Protein AF-A0A6V7PLD1-F1 (afdb_monomer)

InterPro domains:
  IPR011990 Tetratricopeptide-like helical domain superfamily [G3DSA:1.25.40.10] (69-224)

Nearest PDB structures (foldseek):
  8ap6-assembly1_J2  TM=4.221E-01  e=3.832E+00  Trypanosoma brucei brucei
  9f8w-assembly2_B  TM=3.232E-01  e=3.039E+00  Trypanosoma brucei

Sequence (243 aa):
MLFSAAVPSKTLASPNLLLLLLRRRRIQSLSSPNPDANANPNPNNIETLIASTAASDAGAFGRGWVSPAPLAALPSDRALLLRALASLRGRPRLALRLFRWAERHPSFAPSPAPFCAALALLADAGLARAAFSVAERALRLGLHSVVDFLLLLVGSGGAEFRFEFAVSDATAAKLLDLLLWVYTKCSMAERAVSAFYKMAAHGLSPDVRNCNRILRALRDAGGGRRCGRCTARWRGSAWSRRS

Mean predi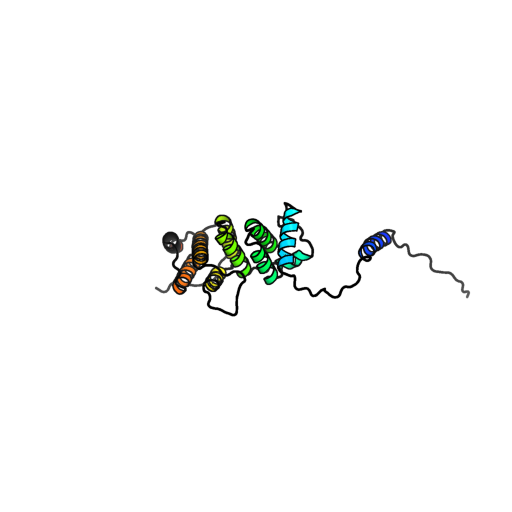cted aligned error: 14.48 Å

Radius of gyration: 27.2 Å; Cα contacts (8 Å, |Δi|>4): 188; chains: 1; bounding box: 62×87×75 Å

Solvent-accessible surface area (backbone atoms only — not comparable to full-atom values): 14856 Å² total; per-residue (Å²): 142,83,89,83,88,83,82,91,82,76,85,84,75,63,82,68,56,61,58,55,51,54,63,56,53,72,72,67,80,82,71,80,88,71,94,64,90,74,65,73,78,55,72,74,57,51,46,53,50,53,51,51,45,48,69,76,33,87,57,53,48,40,91,90,55,80,68,58,77,90,54,58,54,38,38,58,36,66,67,57,37,46,52,51,44,59,66,24,62,91,39,46,72,56,34,51,34,47,49,56,34,28,68,67,36,90,63,34,73,92,56,42,64,62,53,49,52,52,35,51,45,23,52,78,67,67,37,57,72,59,26,50,54,52,53,51,49,36,54,76,71,66,42,67,61,36,59,59,53,49,53,67,35,45,67,100,81,57,98,85,67,79,55,93,65,73,44,54,65,71,58,43,47,53,50,51,40,48,47,38,49,46,26,40,68,54,60,34,37,70,60,28,51,54,50,51,54,54,35,48,76,72,76,39,76,71,52,73,67,49,54,54,42,47,56,50,34,48,58,39,61,78,67,73,69,74,52,88,87,53,81,72,84,83,81,84,78,89,80,71,87,78,129

Structure (mmCIF, N/CA/C/O backbone):
data_AF-A0A6V7PLD1-F1
#
_entry.id   AF-A0A6V7PLD1-F1
#
loop_
_atom_site.group_PDB
_atom_site.id
_atom_site.type_symbol
_atom_site.label_atom_id
_atom_site.label_alt_id
_atom_site.label_comp_id
_atom_site.label_asym_id
_atom_site.label_entity_id
_atom_site.label_seq_id
_atom_site.pdbx_PDB_ins_code
_atom_site.Cartn_x
_atom_site.Cartn_y
_atom_site.Cartn_z
_atom_site.occupancy
_atom_site.B_iso_or_equiv
_atom_site.auth_seq_id
_atom_site.auth_comp_id
_atom_site.auth_asym_id
_atom_site.auth_atom_id
_atom_site.pdbx_PDB_model_num
ATOM 1 N N . MET A 1 1 ? 28.495 -74.156 -44.127 1.00 43.91 1 MET A N 1
ATOM 2 C CA . MET A 1 1 ? 29.792 -73.449 -44.078 1.00 43.91 1 MET A CA 1
ATOM 3 C C . MET A 1 1 ? 29.806 -72.422 -45.193 1.00 43.91 1 MET A C 1
ATOM 5 O O . MET A 1 1 ? 29.529 -72.831 -46.309 1.00 43.91 1 MET A O 1
ATOM 9 N N . LEU A 1 2 ? 30.051 -71.144 -44.873 1.00 34.69 2 LEU A N 1
ATOM 10 C CA . LEU A 1 2 ? 30.772 -70.121 -45.659 1.00 34.69 2 LEU A CA 1
ATOM 11 C C . LEU A 1 2 ? 30.359 -68.715 -45.180 1.00 34.69 2 LEU A C 1
ATOM 13 O O . LEU A 1 2 ? 29.187 -68.351 -45.190 1.00 34.69 2 LEU A O 1
ATOM 17 N N . PHE A 1 3 ? 31.361 -67.964 -44.721 1.00 37.75 3 PHE A N 1
ATOM 18 C CA . PHE A 1 3 ? 31.346 -66.520 -44.484 1.00 37.75 3 PHE A CA 1
ATOM 19 C C . PHE A 1 3 ? 31.177 -65.762 -45.812 1.00 37.75 3 PHE A C 1
ATOM 21 O O . PHE A 1 3 ? 31.777 -66.190 -46.793 1.00 37.75 3 PHE A O 1
ATOM 28 N N . SER A 1 4 ? 30.511 -64.596 -45.816 1.00 31.81 4 SER A N 1
ATOM 29 C CA . SER A 1 4 ? 31.087 -63.374 -46.417 1.00 31.81 4 SER A CA 1
ATOM 30 C C . SER A 1 4 ? 30.254 -62.104 -46.166 1.00 31.81 4 SER A C 1
ATOM 32 O O . SER A 1 4 ? 29.060 -62.064 -46.436 1.00 31.81 4 SER A O 1
ATOM 34 N N . ALA A 1 5 ? 30.960 -61.102 -45.632 1.00 36.09 5 ALA A N 1
ATOM 35 C CA . ALA A 1 5 ? 30.881 -59.638 -45.756 1.00 36.09 5 ALA A CA 1
ATOM 36 C C . ALA A 1 5 ? 29.605 -58.920 -46.266 1.00 36.09 5 ALA A C 1
ATOM 38 O O . ALA A 1 5 ? 29.142 -59.178 -47.370 1.00 36.09 5 ALA A O 1
ATOM 39 N N . ALA A 1 6 ? 29.186 -57.850 -45.563 1.00 33.97 6 ALA A N 1
ATOM 40 C CA . ALA A 1 6 ? 29.413 -56.449 -45.989 1.00 33.97 6 ALA A CA 1
ATOM 41 C C . ALA A 1 6 ? 28.611 -55.408 -45.161 1.00 33.97 6 ALA A C 1
ATOM 43 O O . ALA A 1 6 ? 27.390 -55.447 -45.096 1.00 33.97 6 ALA A O 1
ATOM 44 N N . VAL A 1 7 ? 29.363 -54.468 -44.573 1.00 40.97 7 VAL A N 1
ATOM 45 C CA . VAL A 1 7 ? 29.148 -53.012 -44.373 1.00 40.97 7 VAL A CA 1
ATOM 46 C C . VAL A 1 7 ? 27.739 -52.454 -44.026 1.00 40.97 7 VAL A C 1
ATOM 48 O O . VAL A 1 7 ? 26.789 -52.618 -44.790 1.00 40.97 7 VAL A O 1
ATOM 51 N N . PRO A 1 8 ? 27.615 -51.629 -42.958 1.00 38.69 8 PRO A N 1
ATOM 52 C CA . PRO A 1 8 ? 26.373 -50.948 -42.591 1.00 38.69 8 PRO A CA 1
ATOM 53 C C . PRO A 1 8 ? 26.121 -49.705 -43.460 1.00 38.69 8 PRO A C 1
ATOM 55 O O . PRO A 1 8 ? 26.968 -48.817 -43.569 1.00 38.69 8 PRO A O 1
ATOM 58 N N . SER A 1 9 ? 24.927 -49.602 -44.047 1.00 35.44 9 SER A N 1
ATOM 59 C CA . SER A 1 9 ? 24.519 -48.447 -44.852 1.00 35.44 9 SER A CA 1
ATOM 60 C C . SER A 1 9 ? 23.500 -47.568 -44.122 1.00 35.44 9 SER A C 1
ATOM 62 O O . SER A 1 9 ? 22.333 -47.914 -44.002 1.00 35.44 9 SER A O 1
ATOM 64 N N . LYS A 1 10 ? 23.983 -46.384 -43.731 1.00 38.06 10 LYS A N 1
ATOM 65 C CA . LYS A 1 10 ? 23.301 -45.078 -43.791 1.00 38.06 10 LYS A CA 1
ATOM 66 C C . LYS A 1 10 ? 22.054 -44.882 -42.915 1.00 38.06 10 LYS A C 1
ATOM 68 O O . LYS A 1 10 ? 20.909 -45.035 -43.324 1.00 38.06 10 LYS A O 1
ATOM 73 N N . THR A 1 11 ? 22.342 -44.350 -41.733 1.00 39.91 11 THR A N 1
ATOM 74 C CA . THR A 1 11 ? 21.569 -43.338 -41.005 1.00 39.91 11 THR A CA 1
ATOM 75 C C . THR A 1 11 ? 20.870 -42.328 -41.931 1.00 39.91 11 THR A C 1
ATOM 77 O O . THR A 1 11 ? 21.499 -41.431 -42.490 1.00 39.91 11 THR A O 1
ATOM 80 N N . LEU A 1 12 ? 19.541 -42.414 -42.029 1.00 36.72 12 LEU A N 1
ATOM 81 C CA . LEU A 1 12 ? 18.684 -41.322 -42.498 1.00 36.72 12 LEU A CA 1
ATOM 82 C C . LEU A 1 12 ? 18.479 -40.331 -41.344 1.00 36.72 12 LEU A C 1
ATOM 84 O O . LEU A 1 12 ? 17.458 -40.327 -40.660 1.00 36.72 12 LEU A O 1
ATOM 88 N N . ALA A 1 13 ? 19.492 -39.499 -41.102 1.00 39.38 13 ALA A N 1
ATOM 89 C CA . ALA A 1 13 ? 19.334 -38.312 -40.278 1.00 39.38 13 ALA A CA 1
ATOM 90 C C . ALA A 1 13 ? 18.522 -37.282 -41.076 1.00 39.38 13 ALA A C 1
ATOM 92 O O . ALA A 1 13 ? 18.990 -36.692 -42.048 1.00 39.38 13 ALA A O 1
ATOM 93 N N . SER A 1 14 ? 17.276 -37.107 -40.654 1.00 46.00 14 SER A N 1
ATOM 94 C CA . SER A 1 14 ? 16.330 -36.086 -41.094 1.00 46.00 14 SER A CA 1
ATOM 95 C C . SER A 1 14 ? 16.979 -34.697 -41.297 1.00 46.00 14 SER A C 1
ATOM 97 O O . SER A 1 14 ? 17.691 -34.229 -40.401 1.00 46.00 14 SER A O 1
ATOM 99 N N . PRO A 1 15 ? 16.668 -33.975 -42.394 1.00 47.50 15 PRO A N 1
ATOM 100 C CA . PRO A 1 15 ? 17.284 -32.686 -42.751 1.00 47.50 15 PRO A CA 1
ATOM 101 C C . PRO A 1 15 ? 16.984 -31.530 -41.773 1.00 47.50 15 PRO A C 1
ATOM 103 O O . PRO A 1 15 ? 17.558 -30.448 -41.886 1.00 47.50 15 PRO A O 1
ATOM 106 N N . ASN A 1 16 ? 16.142 -31.754 -40.760 1.00 50.84 16 ASN A N 1
ATOM 107 C CA . ASN A 1 16 ? 15.744 -30.735 -39.786 1.00 50.84 16 ASN A CA 1
ATOM 108 C C . ASN A 1 16 ? 16.733 -30.534 -38.623 1.00 50.84 16 ASN A C 1
ATOM 110 O O . ASN A 1 16 ? 16.654 -29.520 -37.929 1.00 50.84 16 ASN A O 1
ATOM 114 N N . LEU A 1 17 ? 17.695 -31.441 -38.411 1.00 49.09 17 LEU A N 1
ATOM 115 C CA . LEU A 1 17 ? 18.687 -31.288 -37.335 1.00 49.09 17 LEU A CA 1
ATOM 116 C C . LEU A 1 17 ? 19.830 -30.329 -37.702 1.00 49.09 17 LEU A C 1
ATOM 118 O O . LEU A 1 17 ? 20.320 -29.603 -36.839 1.00 49.09 17 LEU A O 1
ATOM 122 N N . LEU A 1 18 ? 20.213 -30.250 -38.981 1.00 47.84 18 LEU A N 1
ATOM 123 C CA . LEU A 1 18 ? 21.266 -29.334 -39.441 1.00 47.84 18 LEU A CA 1
ATOM 124 C C . LEU A 1 18 ? 20.830 -27.862 -39.370 1.00 47.84 18 LEU A C 1
ATOM 126 O O . LEU A 1 18 ? 21.624 -27.006 -38.982 1.00 47.84 18 LEU A O 1
ATOM 130 N N . LEU A 1 19 ? 19.552 -27.565 -39.629 1.00 53.00 19 LEU A N 1
ATOM 131 C CA . LEU A 1 19 ? 18.995 -26.218 -39.449 1.00 53.00 19 LEU A CA 1
ATOM 132 C C . LEU A 1 19 ? 18.888 -25.812 -37.970 1.00 53.00 19 LEU A C 1
ATOM 134 O O . LEU A 1 19 ? 19.131 -24.651 -37.637 1.00 53.00 19 LEU A O 1
ATOM 138 N N . LEU A 1 20 ? 18.603 -26.757 -37.066 1.00 48.12 20 LEU A N 1
ATOM 139 C CA . LEU A 1 20 ? 18.607 -26.498 -35.621 1.00 48.12 20 LEU A CA 1
ATOM 140 C C . LEU A 1 20 ? 20.024 -26.272 -35.073 1.00 48.12 20 LEU A C 1
ATOM 142 O O . LEU A 1 20 ? 20.219 -25.398 -34.227 1.00 48.12 20 LEU A O 1
ATOM 146 N N . LEU A 1 21 ? 21.028 -26.986 -35.588 1.00 45.66 21 LEU A N 1
ATOM 147 C CA . LEU A 1 21 ? 22.423 -26.799 -35.177 1.00 45.66 21 LEU A CA 1
ATOM 148 C C . LEU A 1 21 ? 23.045 -25.513 -35.744 1.00 45.66 21 LEU A C 1
ATOM 150 O O . LEU A 1 21 ? 23.833 -24.869 -35.051 1.00 45.66 21 LEU A O 1
ATOM 154 N N . LEU A 1 22 ? 22.6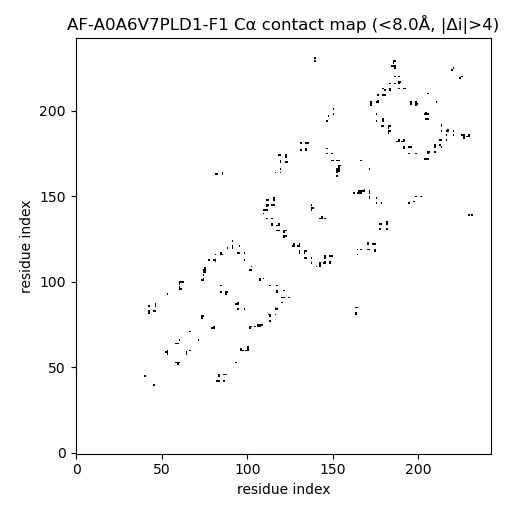43 -25.068 -36.939 1.00 46.91 22 LEU A N 1
ATOM 155 C CA . LEU A 1 22 ? 23.113 -23.803 -37.520 1.00 46.91 22 LEU A CA 1
ATOM 156 C C . LEU A 1 22 ? 22.456 -22.564 -36.886 1.00 46.91 22 LEU A C 1
ATOM 158 O O . LEU A 1 22 ? 23.103 -21.520 -36.785 1.00 46.91 22 LEU A O 1
ATOM 162 N N . ARG A 1 23 ? 21.226 -22.675 -36.363 1.00 45.75 23 ARG A N 1
ATOM 163 C CA . ARG A 1 23 ? 20.594 -21.593 -35.580 1.00 45.75 23 ARG A CA 1
ATOM 164 C C . ARG A 1 23 ? 21.165 -21.474 -34.163 1.00 45.75 23 ARG A C 1
ATOM 166 O O . ARG A 1 23 ? 21.176 -20.381 -33.606 1.00 45.75 23 ARG A O 1
ATOM 173 N N . ARG A 1 24 ? 21.690 -22.572 -33.606 1.00 43.53 24 ARG A N 1
ATOM 174 C CA . ARG A 1 24 ? 22.354 -22.599 -32.290 1.00 43.53 24 ARG A CA 1
ATOM 175 C C . ARG A 1 24 ? 23.815 -22.128 -32.351 1.00 43.53 24 ARG A C 1
ATOM 177 O O . ARG A 1 24 ? 24.274 -21.488 -31.412 1.00 43.53 24 ARG A O 1
ATOM 184 N N . ARG A 1 25 ? 24.526 -22.369 -33.463 1.00 40.28 25 ARG A N 1
ATOM 185 C CA . ARG A 1 25 ? 25.932 -21.944 -33.642 1.00 40.28 25 ARG A CA 1
ATOM 186 C C . ARG A 1 25 ? 26.119 -20.461 -33.965 1.00 40.28 25 ARG A C 1
ATOM 188 O O . ARG A 1 25 ? 27.141 -19.905 -33.585 1.00 40.28 25 ARG A O 1
ATOM 195 N N . ARG A 1 26 ? 25.139 -19.791 -34.586 1.00 35.53 26 ARG A N 1
ATOM 196 C CA . ARG A 1 26 ? 25.226 -18.338 -34.860 1.00 35.53 26 ARG A CA 1
ATOM 197 C C . ARG A 1 26 ? 25.056 -17.458 -33.610 1.00 35.53 26 ARG A C 1
ATOM 199 O O . ARG A 1 26 ? 25.291 -16.261 -33.682 1.00 35.53 26 ARG A O 1
ATOM 206 N N . ILE A 1 27 ? 24.669 -18.050 -32.477 1.00 44.09 27 ILE A N 1
ATOM 207 C CA . ILE A 1 27 ? 24.550 -17.377 -31.171 1.00 44.09 27 ILE A CA 1
ATOM 208 C C . ILE A 1 27 ? 25.827 -17.581 -30.322 1.00 44.09 27 ILE A C 1
ATOM 210 O O . ILE A 1 27 ? 26.016 -16.899 -29.324 1.00 44.09 27 ILE A O 1
ATOM 214 N N . GLN A 1 28 ? 26.742 -18.476 -30.724 1.00 36.78 28 GLN A N 1
ATOM 215 C CA . GLN A 1 28 ? 27.954 -18.810 -29.956 1.00 36.78 28 GLN A CA 1
ATOM 216 C C . GLN A 1 28 ? 29.230 -18.081 -30.408 1.00 36.78 28 GLN A C 1
ATOM 218 O O . GLN A 1 28 ? 30.280 -18.280 -29.806 1.00 36.78 28 GLN A O 1
ATOM 223 N N . SER A 1 29 ? 29.176 -17.215 -31.423 1.00 37.53 29 SER A N 1
ATOM 224 C CA . SER A 1 29 ? 30.334 -16.418 -31.852 1.00 37.53 29 SER A CA 1
ATOM 225 C C . SER A 1 29 ? 30.161 -14.944 -31.482 1.00 37.53 29 SER A C 1
ATOM 227 O O . SER A 1 29 ? 29.925 -14.120 -32.359 1.00 37.53 29 SER A O 1
ATOM 229 N N . LEU A 1 30 ? 30.211 -14.648 -30.180 1.00 38.84 30 LEU A N 1
ATOM 230 C CA . LEU A 1 30 ? 30.608 -13.364 -29.571 1.00 38.84 30 LEU A CA 1
ATOM 231 C C . LEU A 1 30 ? 30.540 -13.520 -28.041 1.00 38.84 30 LEU A C 1
ATOM 233 O O . LEU A 1 30 ? 29.709 -12.930 -27.360 1.00 38.84 30 LEU A O 1
ATOM 237 N N . SER A 1 31 ? 31.403 -14.369 -27.487 1.00 33.69 31 SER A N 1
ATOM 238 C CA . SER A 1 31 ? 31.667 -14.381 -26.048 1.00 33.69 31 SER A CA 1
ATOM 239 C C . SER A 1 31 ? 33.120 -14.772 -25.803 1.00 33.69 31 SER A C 1
ATOM 241 O O . SER A 1 31 ? 33.457 -15.952 -25.737 1.00 33.69 31 SER A O 1
ATOM 243 N N . SER A 1 32 ? 33.980 -13.762 -25.677 1.00 38.41 32 SER A N 1
ATOM 244 C CA . SER A 1 32 ? 35.103 -13.864 -24.746 1.00 38.41 32 SER A CA 1
ATOM 245 C C . SER A 1 32 ? 34.505 -13.878 -23.329 1.00 38.41 32 SER A C 1
ATOM 247 O O . SER A 1 32 ? 33.614 -13.061 -23.067 1.00 38.41 32 SER A O 1
ATOM 249 N N . PRO A 1 33 ? 34.897 -14.795 -22.428 1.00 34.06 33 PRO A N 1
ATOM 250 C CA . PRO A 1 33 ? 34.363 -14.824 -21.077 1.00 34.06 33 PRO A CA 1
ATOM 251 C C . PRO A 1 33 ? 35.044 -13.721 -20.263 1.00 34.06 33 PRO A C 1
ATOM 253 O O . PRO A 1 33 ? 36.141 -13.911 -19.746 1.00 34.06 33 PRO A O 1
ATOM 256 N N . ASN A 1 34 ? 34.402 -12.556 -20.158 1.00 37.41 34 ASN A N 1
ATOM 257 C CA . ASN A 1 34 ? 34.812 -11.553 -19.179 1.00 37.41 34 ASN A CA 1
ATOM 258 C C . ASN A 1 34 ? 34.274 -11.977 -17.794 1.00 37.41 34 ASN A C 1
ATOM 260 O O . ASN A 1 34 ? 33.075 -12.258 -17.686 1.00 37.41 34 ASN A O 1
ATOM 264 N N . PRO A 1 35 ? 35.105 -12.053 -16.739 1.00 39.28 35 PRO A N 1
ATOM 265 C CA . PRO A 1 35 ? 34.753 -12.661 -15.453 1.00 39.28 35 PRO A CA 1
ATOM 266 C C . PRO A 1 35 ? 33.932 -11.744 -14.523 1.00 39.28 35 PRO A C 1
ATOM 268 O O . PRO A 1 35 ? 34.000 -11.881 -13.306 1.00 39.28 35 PRO A O 1
ATOM 271 N N . ASP A 1 36 ? 33.093 -10.860 -15.069 1.00 34.53 36 ASP A N 1
ATOM 272 C CA . ASP A 1 36 ? 32.338 -9.865 -14.286 1.00 34.53 36 ASP A CA 1
ATOM 273 C C . ASP A 1 36 ? 30.859 -10.245 -14.084 1.00 34.53 36 ASP A C 1
ATOM 275 O O . ASP A 1 36 ? 30.001 -9.401 -13.816 1.00 34.53 36 ASP A O 1
ATOM 279 N N . ALA A 1 37 ? 30.530 -11.538 -14.166 1.00 38.31 37 ALA A N 1
ATOM 280 C CA . ALA A 1 37 ? 29.174 -12.065 -13.958 1.00 38.31 37 ALA A CA 1
ATOM 281 C C . ALA A 1 37 ? 28.670 -11.971 -12.499 1.00 38.31 37 ALA A C 1
ATOM 283 O O . ALA A 1 37 ? 27.648 -12.563 -12.161 1.00 38.31 37 ALA A O 1
ATOM 284 N N . ASN A 1 38 ? 29.361 -11.214 -11.644 1.00 40.97 38 ASN A N 1
ATOM 285 C CA . ASN A 1 38 ? 28.958 -10.939 -10.268 1.00 40.97 38 ASN A CA 1
ATOM 286 C C . ASN A 1 38 ? 28.774 -9.438 -9.989 1.00 40.97 38 ASN A C 1
ATOM 288 O O . ASN A 1 38 ? 28.880 -8.982 -8.850 1.00 40.97 38 ASN A O 1
ATOM 292 N N . ALA A 1 39 ? 28.485 -8.648 -11.027 1.00 41.34 39 ALA A N 1
ATOM 293 C CA . ALA A 1 39 ? 28.053 -7.273 -10.849 1.00 41.34 39 ALA A CA 1
ATOM 294 C C . ALA A 1 39 ? 26.632 -7.260 -10.267 1.00 41.34 39 ALA A C 1
ATOM 296 O O . ALA A 1 39 ? 25.635 -7.308 -10.991 1.00 41.34 39 ALA A O 1
ATOM 297 N N . ASN A 1 40 ? 26.550 -7.168 -8.937 1.00 45.62 40 ASN A N 1
ATOM 298 C CA . ASN A 1 40 ? 25.410 -6.584 -8.240 1.00 45.62 40 ASN A CA 1
ATOM 299 C C . ASN A 1 40 ? 24.912 -5.396 -9.086 1.00 45.62 40 ASN A C 1
ATOM 301 O O . ASN A 1 40 ? 25.706 -4.480 -9.328 1.00 45.62 40 ASN A O 1
ATOM 305 N N . PRO A 1 41 ? 23.681 -5.410 -9.634 1.00 46.38 41 PRO A N 1
ATOM 306 C CA . PRO A 1 41 ? 23.295 -4.400 -10.605 1.00 46.38 41 PRO A CA 1
ATOM 307 C C . PRO A 1 41 ? 23.456 -3.025 -9.953 1.00 46.38 41 PRO A C 1
ATOM 309 O O . PRO A 1 41 ? 22.945 -2.789 -8.861 1.00 46.38 41 PRO A O 1
ATOM 312 N N . ASN A 1 42 ? 24.225 -2.131 -10.564 1.00 55.25 42 ASN A N 1
ATOM 313 C CA . ASN A 1 42 ? 24.404 -0.773 -10.058 1.00 55.25 42 ASN A CA 1
ATOM 314 C C . ASN A 1 42 ? 23.026 -0.065 -10.109 1.00 55.25 42 ASN A C 1
ATOM 316 O O . ASN A 1 42 ? 22.351 -0.197 -11.136 1.00 55.25 42 ASN A O 1
ATOM 320 N N . PRO A 1 43 ? 22.546 0.641 -9.062 1.00 51.59 43 PRO A N 1
ATOM 321 C CA . PRO A 1 43 ? 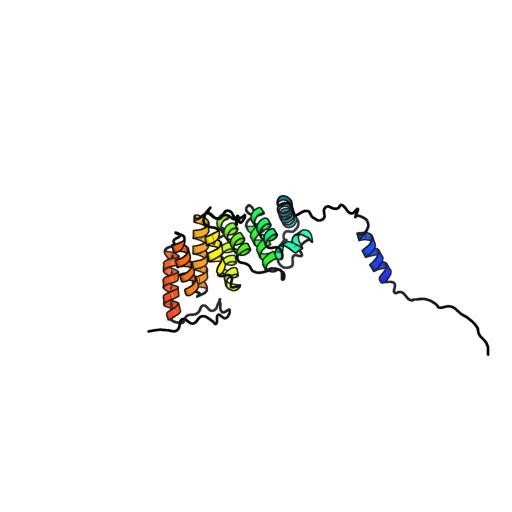21.238 1.319 -9.069 1.00 51.59 43 PRO A CA 1
ATOM 322 C C . PRO A 1 43 ? 20.988 2.185 -10.315 1.00 51.59 43 PRO A C 1
ATOM 324 O O . PRO A 1 43 ? 19.897 2.138 -10.882 1.00 51.59 43 PRO A O 1
ATOM 327 N N . ASN A 1 44 ? 22.022 2.873 -10.810 1.00 57.50 44 ASN A N 1
ATOM 328 C CA . ASN A 1 44 ? 21.936 3.727 -12.000 1.00 57.50 44 ASN A CA 1
ATOM 329 C C . ASN A 1 44 ? 21.647 2.942 -13.295 1.00 57.50 44 ASN A C 1
ATOM 331 O O . ASN A 1 44 ? 21.060 3.477 -14.238 1.00 57.50 44 ASN A O 1
ATOM 335 N N . ASN A 1 45 ? 22.004 1.656 -13.343 1.00 75.38 45 ASN A N 1
ATOM 336 C CA . ASN A 1 45 ? 21.758 0.816 -14.513 1.00 75.38 45 ASN A CA 1
ATOM 337 C C . ASN A 1 45 ? 20.297 0.351 -14.568 1.00 75.38 45 ASN A C 1
ATOM 339 O O . ASN A 1 45 ? 19.739 0.215 -15.649 1.00 75.38 45 ASN A O 1
ATOM 343 N N . ILE A 1 46 ? 19.639 0.133 -13.425 1.00 79.06 46 ILE A N 1
ATOM 344 C CA . ILE A 1 46 ? 18.247 -0.341 -13.421 1.00 79.06 46 ILE A CA 1
ATOM 345 C C . ILE A 1 46 ? 17.290 0.765 -13.871 1.00 79.06 46 ILE A C 1
ATOM 347 O O . ILE A 1 46 ? 16.407 0.506 -14.687 1.00 79.06 46 ILE A O 1
ATOM 351 N N . GLU A 1 47 ? 17.470 1.998 -13.392 1.00 80.44 47 GLU A N 1
ATOM 352 C CA . GLU A 1 47 ? 16.599 3.109 -13.788 1.00 80.44 47 GLU A CA 1
ATOM 353 C C . GLU A 1 47 ? 16.701 3.394 -15.288 1.00 80.44 47 GLU A C 1
ATOM 355 O O . GLU A 1 47 ? 15.684 3.513 -15.972 1.00 80.44 47 GLU A O 1
ATOM 360 N N . THR A 1 48 ? 17.925 3.453 -15.817 1.00 82.88 48 THR A N 1
ATOM 361 C CA . THR A 1 48 ? 18.176 3.701 -17.242 1.00 82.88 48 THR A CA 1
ATOM 362 C C . THR A 1 48 ? 17.624 2.577 -18.117 1.00 82.88 48 THR A C 1
ATOM 364 O O . THR A 1 48 ? 17.021 2.855 -19.155 1.00 82.88 48 THR A O 1
ATOM 367 N N . LEU A 1 49 ? 17.717 1.316 -17.681 1.00 83.38 49 LEU A N 1
ATOM 368 C CA . LEU A 1 49 ? 17.082 0.180 -18.356 1.00 83.38 49 LEU A CA 1
ATOM 369 C C . LEU A 1 49 ? 15.547 0.264 -18.321 1.00 83.38 49 LEU A C 1
ATOM 371 O O . LEU A 1 49 ? 14.893 0.044 -19.338 1.00 83.38 49 LEU A O 1
ATOM 375 N N . ILE A 1 50 ? 14.941 0.625 -17.189 1.00 85.81 50 ILE A N 1
ATOM 376 C CA . ILE A 1 50 ? 13.478 0.768 -17.089 1.00 85.81 50 ILE A CA 1
ATOM 377 C C . ILE A 1 50 ? 12.979 1.966 -17.911 1.00 85.81 50 ILE A C 1
ATOM 379 O O . ILE A 1 50 ? 11.945 1.888 -18.573 1.00 85.81 50 ILE A O 1
ATOM 383 N N . ALA A 1 51 ? 13.708 3.080 -17.898 1.00 82.31 51 ALA A N 1
ATOM 384 C CA . ALA A 1 51 ? 13.350 4.274 -18.652 1.00 82.31 51 ALA A CA 1
ATOM 385 C C . ALA A 1 51 ? 13.506 4.058 -20.165 1.00 82.31 51 ALA A C 1
ATOM 387 O O . ALA A 1 51 ? 12.607 4.417 -20.921 1.00 82.31 51 ALA A O 1
ATOM 388 N N . SER A 1 52 ? 14.600 3.429 -20.606 1.00 84.19 52 SER A N 1
ATOM 389 C CA . SER A 1 52 ? 14.831 3.110 -22.023 1.00 84.19 52 SER A CA 1
ATOM 390 C C . SER A 1 52 ? 13.838 2.078 -22.555 1.00 84.19 52 SER A C 1
ATOM 392 O O . SER A 1 52 ? 13.319 2.251 -23.658 1.00 84.19 52 SER A O 1
ATOM 394 N N . THR A 1 53 ? 13.490 1.055 -21.768 1.00 85.06 53 THR A N 1
ATOM 395 C CA . THR A 1 53 ? 12.440 0.089 -22.142 1.00 85.06 53 THR A CA 1
ATOM 396 C C . THR A 1 53 ? 11.071 0.755 -22.239 1.00 85.06 53 THR A C 1
ATOM 398 O O . THR A 1 53 ? 10.363 0.535 -23.216 1.00 85.06 53 THR A O 1
ATOM 401 N N . ALA A 1 54 ? 10.723 1.634 -21.296 1.00 84.19 54 ALA A N 1
ATOM 402 C CA . ALA A 1 54 ? 9.470 2.385 -21.345 1.00 84.19 54 ALA A CA 1
ATOM 403 C C . ALA A 1 54 ? 9.404 3.419 -22.483 1.00 84.19 54 ALA A C 1
ATOM 405 O O . ALA A 1 54 ? 8.306 3.766 -22.914 1.00 84.19 54 ALA A O 1
ATOM 406 N N . ALA A 1 55 ? 10.551 3.936 -22.933 1.00 84.19 55 ALA A N 1
ATOM 407 C CA . ALA A 1 55 ? 10.639 4.850 -24.069 1.00 84.19 55 ALA A CA 1
ATOM 408 C C . ALA A 1 55 ? 10.574 4.110 -25.414 1.00 84.19 55 ALA A C 1
ATOM 410 O O . ALA A 1 55 ? 9.979 4.617 -26.360 1.00 84.19 55 ALA A O 1
ATOM 411 N N . SER A 1 56 ? 11.164 2.914 -25.486 1.00 84.12 56 SER A N 1
ATOM 412 C CA . SER A 1 56 ? 11.213 2.103 -26.710 1.00 84.12 56 SER A CA 1
ATOM 413 C C . SER A 1 56 ? 9.908 1.348 -26.968 1.00 84.12 56 SER A C 1
ATOM 415 O O . SER A 1 56 ? 9.539 1.132 -28.118 1.00 84.12 56 SER A O 1
ATOM 417 N N . ASP A 1 57 ? 9.199 0.951 -25.909 1.00 81.44 57 ASP A N 1
ATOM 418 C CA . ASP A 1 57 ? 7.936 0.222 -25.994 1.00 81.44 57 ASP A CA 1
ATOM 419 C C . ASP A 1 57 ? 6.857 0.923 -25.155 1.00 81.44 57 ASP A C 1
ATOM 421 O O . ASP A 1 57 ? 6.853 0.884 -23.921 1.00 81.44 57 ASP A O 1
ATOM 425 N N . ALA A 1 58 ? 5.890 1.548 -25.834 1.00 79.00 58 ALA A N 1
ATOM 426 C CA . ALA A 1 58 ? 4.754 2.203 -25.185 1.00 79.00 58 ALA A CA 1
ATOM 427 C C . ALA A 1 58 ? 3.888 1.217 -24.368 1.00 79.00 58 ALA A C 1
ATOM 429 O O . ALA A 1 58 ? 3.228 1.620 -23.401 1.00 79.00 58 ALA A O 1
ATOM 430 N N . GLY A 1 59 ? 3.915 -0.070 -24.734 1.00 80.31 59 GLY A N 1
ATOM 431 C CA . GLY A 1 59 ? 3.261 -1.184 -24.054 1.00 80.31 59 GLY A CA 1
ATOM 432 C C . GLY A 1 59 ? 4.084 -1.809 -22.924 1.00 80.31 59 GLY A C 1
ATOM 433 O O . GLY A 1 59 ? 3.584 -2.733 -22.273 1.00 80.31 59 GLY A O 1
ATOM 434 N N . ALA A 1 60 ? 5.294 -1.308 -22.644 1.00 84.31 60 ALA A N 1
ATOM 435 C CA . ALA A 1 60 ? 6.153 -1.834 -21.589 1.00 84.31 60 ALA A CA 1
ATOM 436 C C . ALA A 1 60 ? 5.426 -1.895 -20.239 1.00 84.31 60 ALA A C 1
ATOM 438 O O . ALA A 1 60 ? 4.707 -0.967 -19.838 1.00 84.31 60 ALA A O 1
ATOM 439 N N . PHE A 1 61 ? 5.617 -3.013 -19.530 1.00 84.56 61 PHE A N 1
ATOM 440 C CA . PHE A 1 61 ? 4.945 -3.323 -18.259 1.00 84.56 61 PHE A CA 1
ATOM 441 C C . PHE A 1 61 ? 3.403 -3.403 -18.370 1.00 84.56 61 PHE A C 1
ATOM 443 O O . PHE A 1 61 ? 2.673 -3.327 -17.376 1.00 84.56 61 PHE A O 1
ATOM 450 N N . GLY A 1 62 ? 2.884 -3.547 -19.593 1.00 81.12 62 GLY A N 1
ATOM 451 C CA . GLY A 1 62 ? 1.478 -3.771 -19.901 1.00 81.12 62 GLY A CA 1
ATOM 452 C C . GLY A 1 62 ? 1.039 -5.230 -19.732 1.00 81.12 62 GLY A C 1
ATOM 453 O O . GLY A 1 62 ? 1.787 -6.102 -19.291 1.00 81.12 62 GLY A O 1
ATOM 454 N N . ARG A 1 63 ? -0.225 -5.518 -20.071 1.00 75.19 63 ARG A N 1
ATOM 455 C CA . ARG A 1 63 ? -0.713 -6.908 -20.139 1.00 75.19 63 ARG A CA 1
ATOM 456 C C . ARG A 1 63 ? -0.061 -7.613 -21.328 1.00 75.19 63 ARG A C 1
ATOM 458 O O . ARG A 1 63 ? -0.137 -7.093 -22.430 1.00 75.19 63 ARG A O 1
ATOM 465 N N . GLY A 1 64 ? 0.524 -8.788 -21.093 1.00 73.56 64 GLY A N 1
ATOM 466 C CA . GLY A 1 64 ? 1.158 -9.595 -22.142 1.00 73.56 64 GLY A CA 1
ATOM 467 C C . GLY A 1 64 ? 2.571 -9.152 -22.529 1.00 73.56 64 GLY A C 1
ATOM 468 O O . GLY A 1 64 ? 3.148 -9.732 -23.441 1.00 73.56 64 GLY A O 1
ATOM 469 N N . TRP A 1 65 ? 3.141 -8.157 -21.841 1.00 82.44 65 TRP A N 1
ATOM 470 C CA . TRP A 1 65 ? 4.519 -7.740 -22.079 1.00 82.44 65 TRP A CA 1
ATOM 471 C C . TRP A 1 65 ? 5.514 -8.776 -21.538 1.00 82.44 65 TRP A C 1
ATOM 473 O O . TRP A 1 65 ? 5.416 -9.189 -20.378 1.00 82.44 65 TRP A O 1
ATOM 483 N N . VAL A 1 66 ? 6.473 -9.174 -22.377 1.00 79.06 66 VAL A N 1
ATOM 484 C CA . VAL A 1 66 ? 7.531 -10.135 -22.037 1.00 79.06 66 VAL A CA 1
ATOM 485 C C . VAL A 1 66 ? 8.777 -9.364 -21.623 1.00 79.06 66 VAL A C 1
ATOM 487 O O . VAL A 1 66 ? 9.295 -8.561 -22.398 1.00 79.06 66 VAL A O 1
ATOM 490 N N . SER A 1 67 ? 9.267 -9.601 -20.405 1.00 81.00 67 SER A N 1
ATOM 491 C CA . SER A 1 67 ? 10.437 -8.876 -19.918 1.00 81.00 67 SER A CA 1
ATOM 492 C C . SER A 1 67 ? 11.724 -9.321 -20.609 1.00 81.00 67 SER A C 1
ATOM 494 O O . SER A 1 67 ? 11.973 -10.525 -20.714 1.00 81.00 67 SER A O 1
ATOM 496 N N . PRO A 1 68 ? 12.604 -8.372 -20.969 1.00 78.31 68 PRO A N 1
ATOM 497 C CA . PRO A 1 68 ? 13.999 -8.657 -21.269 1.00 78.31 68 PRO A CA 1
ATOM 498 C C . PRO A 1 68 ? 14.662 -9.422 -20.115 1.00 78.31 68 PRO A C 1
ATOM 500 O O . PRO A 1 68 ? 14.331 -9.191 -18.949 1.00 78.31 68 PRO A O 1
ATOM 503 N N . ALA A 1 69 ? 15.640 -10.280 -20.424 1.00 75.50 69 ALA A N 1
ATOM 504 C CA . ALA A 1 69 ? 16.351 -11.100 -19.434 1.00 75.50 69 ALA A CA 1
ATOM 505 C C . ALA A 1 69 ? 16.845 -10.334 -18.179 1.00 75.50 69 ALA A C 1
ATOM 507 O O . ALA A 1 69 ? 16.664 -10.861 -17.082 1.00 75.50 69 ALA A O 1
ATOM 508 N N . PRO A 1 70 ? 17.360 -9.085 -18.271 1.00 75.94 70 PRO A N 1
ATOM 509 C CA . PRO A 1 70 ? 17.781 -8.317 -17.092 1.00 75.94 70 PRO A CA 1
ATOM 510 C C . PRO A 1 70 ? 16.643 -7.984 -16.118 1.00 75.94 70 PRO A C 1
ATOM 512 O O . PRO A 1 70 ? 16.869 -7.844 -14.921 1.00 75.94 70 PRO A O 1
ATOM 515 N N . LEU A 1 71 ? 15.415 -7.839 -16.625 1.00 80.94 71 LEU A N 1
ATOM 516 C CA . LEU A 1 71 ? 14.237 -7.484 -15.832 1.00 80.94 71 LEU A CA 1
ATOM 517 C C . LEU A 1 71 ? 13.443 -8.718 -15.387 1.00 80.94 71 LEU A C 1
ATOM 519 O O . LEU A 1 71 ? 12.576 -8.596 -14.528 1.00 80.94 71 LEU A O 1
ATOM 523 N N . ALA A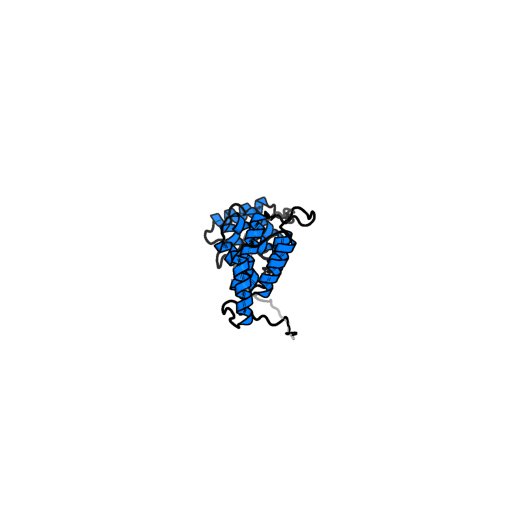 1 72 ? 13.749 -9.907 -15.913 1.00 82.50 72 ALA A N 1
ATOM 524 C CA . ALA A 1 72 ? 13.022 -11.138 -15.600 1.00 82.50 72 ALA A CA 1
ATOM 525 C C . ALA A 1 72 ? 13.149 -11.564 -14.125 1.00 82.50 72 ALA A C 1
ATOM 527 O O . ALA A 1 72 ? 12.229 -12.166 -13.579 1.00 82.50 72 ALA A O 1
ATOM 528 N N . ALA A 1 73 ? 14.259 -11.221 -13.460 1.00 84.38 73 ALA A N 1
ATOM 529 C CA . ALA A 1 73 ? 14.466 -11.501 -12.036 1.00 84.38 73 ALA A CA 1
ATOM 530 C C . ALA A 1 73 ? 13.725 -10.520 -11.105 1.00 84.38 73 ALA A C 1
ATOM 532 O O . ALA A 1 73 ? 13.525 -10.812 -9.927 1.00 84.38 73 ALA A O 1
ATOM 533 N N . LEU A 1 74 ? 13.295 -9.366 -11.626 1.00 86.00 74 LEU A N 1
ATOM 534 C CA . LEU A 1 74 ? 12.765 -8.253 -10.837 1.00 86.00 74 LEU A CA 1
ATOM 535 C C . LEU A 1 74 ? 11.475 -8.579 -10.057 1.00 86.00 74 LEU A C 1
ATOM 537 O O . LEU A 1 74 ? 11.346 -8.097 -8.937 1.00 86.00 74 LEU A O 1
ATOM 541 N N . PRO A 1 75 ? 10.528 -9.398 -10.560 1.00 86.25 75 PRO A N 1
ATOM 542 C CA . PRO A 1 75 ? 9.365 -9.804 -9.768 1.00 86.25 75 PRO A CA 1
ATOM 543 C C . PRO A 1 75 ? 9.697 -10.767 -8.622 1.00 86.25 75 PRO A C 1
ATOM 545 O O . PRO A 1 75 ? 8.967 -10.807 -7.634 1.00 86.25 75 PRO A O 1
ATOM 548 N N . SER A 1 76 ? 10.773 -11.546 -8.761 1.00 87.94 76 SER A N 1
ATOM 549 C CA . SER A 1 76 ? 11.190 -12.557 -7.783 1.00 87.94 76 SER A CA 1
ATOM 550 C C . SER A 1 76 ? 12.058 -11.958 -6.672 1.00 87.94 76 SER A C 1
ATOM 552 O O . SER A 1 76 ? 11.937 -12.346 -5.512 1.00 87.94 76 SER A O 1
ATOM 554 N N . ASP A 1 77 ? 12.928 -11.003 -7.011 1.00 87.81 77 ASP A N 1
ATOM 555 C CA . ASP A 1 77 ? 13.818 -10.350 -6.054 1.00 87.81 77 ASP A CA 1
ATOM 556 C C . ASP A 1 77 ? 13.171 -9.095 -5.448 1.00 87.81 77 ASP A C 1
ATOM 558 O O . ASP A 1 77 ? 13.079 -8.026 -6.060 1.00 87.81 77 ASP A O 1
ATOM 562 N N . ARG A 1 78 ? 12.762 -9.224 -4.182 1.00 87.25 78 ARG A N 1
ATOM 563 C CA . ARG A 1 78 ? 12.154 -8.141 -3.403 1.00 87.25 78 ARG A CA 1
ATOM 564 C C . ARG A 1 78 ? 13.061 -6.912 -3.296 1.00 87.25 78 ARG A C 1
ATOM 566 O O . ARG A 1 78 ? 12.552 -5.796 -3.369 1.00 87.25 78 ARG A O 1
ATOM 573 N N . ALA A 1 79 ? 14.363 -7.084 -3.073 1.00 85.00 79 ALA A N 1
ATOM 574 C CA . ALA A 1 79 ? 15.277 -5.962 -2.863 1.00 85.00 79 ALA A CA 1
ATOM 575 C C . ALA A 1 79 ? 15.491 -5.183 -4.166 1.00 85.00 79 ALA A C 1
ATOM 577 O O . ALA A 1 79 ? 15.421 -3.951 -4.170 1.00 85.00 79 ALA A O 1
ATOM 578 N N . LEU A 1 80 ? 15.655 -5.895 -5.285 1.00 85.94 80 LEU A N 1
ATOM 579 C CA . LEU A 1 80 ? 15.767 -5.269 -6.604 1.00 85.94 80 LEU A CA 1
ATOM 580 C C . LEU A 1 80 ? 14.489 -4.533 -7.002 1.00 85.94 80 LEU A C 1
ATOM 582 O O . LEU A 1 80 ? 14.578 -3.415 -7.511 1.00 85.94 80 LEU A O 1
ATOM 586 N N . LEU A 1 81 ? 13.312 -5.107 -6.728 1.00 89.38 81 LEU A N 1
ATOM 587 C CA . LEU A 1 81 ? 12.035 -4.437 -6.971 1.00 89.38 81 LEU A CA 1
ATOM 588 C C . LEU A 1 81 ? 11.914 -3.139 -6.165 1.00 89.38 81 LEU A C 1
ATOM 590 O O . LEU A 1 81 ? 11.522 -2.111 -6.712 1.00 89.38 81 LEU A O 1
ATOM 594 N N . LEU A 1 82 ? 12.256 -3.167 -4.875 1.00 88.56 82 LEU A N 1
ATOM 595 C CA . LEU A 1 82 ? 12.186 -1.984 -4.015 1.00 88.56 82 LEU A CA 1
ATOM 596 C C . LEU A 1 82 ? 13.120 -0.873 -4.494 1.00 88.56 82 LEU A C 1
ATOM 598 O O . LEU A 1 82 ? 12.693 0.277 -4.583 1.00 88.56 82 LEU A O 1
ATOM 602 N N . ARG A 1 83 ? 14.348 -1.225 -4.880 1.00 86.94 83 ARG A N 1
ATOM 603 C CA . ARG A 1 83 ? 15.321 -0.270 -5.416 1.00 86.94 83 ARG A CA 1
ATOM 604 C C . ARG A 1 83 ? 14.887 0.298 -6.767 1.00 86.94 83 ARG A C 1
ATOM 606 O O . ARG A 1 83 ? 15.002 1.495 -7.012 1.00 86.94 83 ARG A O 1
ATOM 613 N N . ALA A 1 84 ? 14.312 -0.537 -7.633 1.00 88.00 84 ALA A N 1
ATOM 614 C CA . ALA A 1 84 ? 13.721 -0.081 -8.887 1.00 88.00 84 ALA A CA 1
ATOM 615 C C . ALA A 1 84 ? 12.580 0.917 -8.636 1.00 88.00 84 ALA A C 1
ATOM 617 O O . ALA A 1 84 ? 12.536 1.974 -9.261 1.00 88.00 84 ALA A O 1
ATOM 618 N N . LEU A 1 85 ? 11.689 0.642 -7.679 1.00 89.50 85 LEU A N 1
ATOM 619 C CA . LEU A 1 85 ? 10.630 1.579 -7.299 1.00 89.50 85 LEU A CA 1
ATOM 620 C C . LEU A 1 85 ? 11.193 2.880 -6.710 1.00 89.50 85 LEU A C 1
ATOM 622 O O . LEU A 1 85 ? 10.707 3.952 -7.063 1.00 89.50 85 LEU A O 1
ATOM 626 N N . ALA A 1 86 ? 12.231 2.807 -5.874 1.00 86.25 86 ALA A N 1
ATOM 627 C CA . ALA A 1 86 ? 12.895 3.982 -5.313 1.00 86.25 86 ALA A CA 1
ATOM 628 C C . ALA A 1 86 ? 13.532 4.872 -6.396 1.00 86.25 86 ALA A C 1
ATOM 630 O O . ALA A 1 86 ? 13.379 6.093 -6.343 1.00 86.25 86 ALA A O 1
ATOM 631 N N . SER A 1 87 ? 14.148 4.275 -7.423 1.00 87.31 87 SER A N 1
ATOM 632 C CA . SER A 1 87 ? 14.685 5.018 -8.576 1.00 87.31 87 SER A CA 1
ATOM 633 C C . SER A 1 87 ? 13.597 5.722 -9.402 1.00 87.31 87 SER A C 1
ATOM 635 O O . SER A 1 87 ? 13.828 6.753 -10.022 1.00 87.31 87 SER A O 1
ATOM 637 N N . LEU A 1 88 ? 12.354 5.231 -9.355 1.00 88.38 88 LEU A N 1
ATOM 638 C CA . LEU A 1 88 ? 11.231 5.775 -10.121 1.00 88.38 88 LEU A CA 1
ATOM 639 C C . LEU A 1 88 ? 10.408 6.829 -9.365 1.00 88.38 88 LEU A C 1
ATOM 641 O O . LEU A 1 88 ? 9.299 7.158 -9.800 1.00 88.38 88 LEU A O 1
ATOM 645 N N . ARG A 1 89 ? 10.929 7.404 -8.273 1.00 84.19 89 ARG A N 1
ATOM 646 C CA . ARG A 1 89 ? 10.255 8.483 -7.522 1.00 84.19 89 ARG A CA 1
ATOM 647 C C . ARG A 1 89 ? 9.836 9.664 -8.396 1.00 84.19 89 ARG A C 1
ATOM 649 O O . ARG A 1 89 ? 8.732 10.172 -8.235 1.00 84.19 89 ARG A O 1
ATOM 656 N N . GLY A 1 90 ? 10.661 10.043 -9.375 1.00 86.06 90 GLY A N 1
ATOM 657 C CA . GLY A 1 90 ? 10.341 11.108 -10.336 1.00 86.06 90 GLY A CA 1
ATOM 658 C C . GLY A 1 90 ? 9.307 10.721 -11.405 1.00 86.06 90 GLY A C 1
ATOM 659 O O . GLY A 1 90 ? 8.809 11.582 -12.126 1.00 86.06 90 GLY A O 1
ATOM 660 N N . ARG A 1 91 ? 8.961 9.431 -11.538 1.00 90.50 91 ARG A N 1
ATOM 661 C CA . ARG A 1 91 ? 8.036 8.907 -12.563 1.00 90.50 91 ARG A CA 1
ATOM 662 C C . ARG A 1 91 ? 6.991 7.961 -11.946 1.00 90.50 91 ARG A C 1
ATOM 664 O O . ARG A 1 91 ? 6.938 6.774 -12.283 1.00 90.50 91 ARG A O 1
ATOM 671 N N . PRO A 1 92 ? 6.066 8.473 -11.119 1.00 90.56 92 PRO A N 1
ATOM 672 C CA . PRO A 1 92 ? 5.179 7.654 -10.290 1.00 90.56 92 PRO A CA 1
ATOM 673 C C . PRO A 1 92 ? 4.190 6.775 -11.061 1.00 90.56 92 PRO A C 1
ATOM 675 O O . PRO A 1 92 ? 3.844 5.672 -10.636 1.00 90.56 92 PRO A O 1
ATOM 678 N N . ARG A 1 93 ? 3.769 7.212 -12.252 1.00 90.94 93 ARG A N 1
ATOM 679 C CA . ARG A 1 93 ? 2.929 6.394 -13.139 1.00 90.94 93 ARG A CA 1
ATOM 680 C C . ARG A 1 93 ? 3.696 5.213 -13.736 1.00 90.94 93 ARG A C 1
ATOM 682 O O . ARG A 1 93 ? 3.108 4.155 -13.942 1.00 90.94 93 ARG A O 1
ATOM 689 N N . LEU A 1 94 ? 4.989 5.385 -14.023 1.00 90.75 94 LEU A N 1
ATOM 690 C CA . LEU A 1 94 ? 5.845 4.305 -14.512 1.00 90.75 94 LEU A CA 1
ATOM 691 C C . LEU A 1 94 ? 6.132 3.302 -13.391 1.00 90.75 94 LEU A C 1
ATOM 693 O O . LEU A 1 94 ? 5.969 2.107 -13.616 1.00 90.75 94 LEU A O 1
ATOM 697 N N . ALA A 1 95 ? 6.421 3.787 -12.178 1.00 92.19 95 ALA A N 1
ATOM 698 C CA . ALA A 1 95 ? 6.568 2.948 -10.988 1.00 92.19 95 ALA A CA 1
ATOM 699 C C . ALA A 1 95 ? 5.335 2.062 -10.751 1.00 92.19 95 ALA A C 1
ATOM 701 O O . ALA A 1 95 ? 5.459 0.859 -10.538 1.00 92.19 95 ALA A O 1
ATOM 702 N N . LEU A 1 96 ? 4.127 2.624 -10.878 1.00 92.75 96 LEU A N 1
ATOM 703 C CA . LEU A 1 96 ? 2.885 1.857 -10.757 1.00 92.75 96 LEU A CA 1
ATOM 704 C C . LEU A 1 96 ? 2.729 0.787 -11.844 1.00 92.75 96 LEU A C 1
ATOM 706 O O . LEU A 1 96 ? 2.222 -0.299 -11.559 1.00 92.75 96 LEU A O 1
ATOM 710 N N . ARG A 1 97 ? 3.111 1.089 -13.092 1.00 91.81 97 ARG A N 1
ATOM 711 C CA . ARG A 1 97 ? 3.069 0.106 -14.185 1.00 91.81 97 ARG A CA 1
ATOM 712 C C . ARG A 1 97 ? 4.029 -1.046 -13.909 1.00 91.81 97 ARG A C 1
ATOM 714 O O . ARG A 1 97 ? 3.593 -2.192 -13.949 1.00 91.81 97 ARG A O 1
ATOM 721 N N . LEU A 1 98 ? 5.273 -0.735 -13.544 1.00 91.88 98 LEU A N 1
ATOM 722 C CA . LEU A 1 98 ? 6.280 -1.721 -13.152 1.00 91.88 98 LEU A CA 1
ATOM 723 C C . LEU A 1 98 ? 5.784 -2.592 -11.993 1.00 91.88 98 LEU A C 1
ATOM 725 O O . LEU A 1 98 ? 5.804 -3.814 -12.096 1.00 91.88 98 LEU A O 1
ATOM 729 N N . PHE A 1 99 ? 5.278 -1.969 -10.925 1.00 93.19 99 PHE A N 1
ATOM 730 C CA . PHE A 1 99 ? 4.736 -2.672 -9.764 1.00 93.19 99 PHE A CA 1
ATOM 731 C C . PHE A 1 99 ? 3.609 -3.632 -10.158 1.00 93.19 99 PHE A C 1
ATOM 733 O O . PHE A 1 99 ? 3.650 -4.802 -9.801 1.00 93.19 99 PHE A O 1
ATOM 740 N N . ARG A 1 100 ? 2.627 -3.175 -10.947 1.00 92.25 100 ARG A N 1
ATOM 741 C CA . ARG A 1 100 ? 1.502 -4.015 -11.397 1.00 92.25 100 ARG A CA 1
ATOM 742 C C . ARG A 1 100 ? 1.922 -5.131 -12.345 1.00 92.25 100 ARG A C 1
ATOM 744 O O . ARG A 1 100 ? 1.240 -6.151 -12.409 1.00 92.25 100 ARG 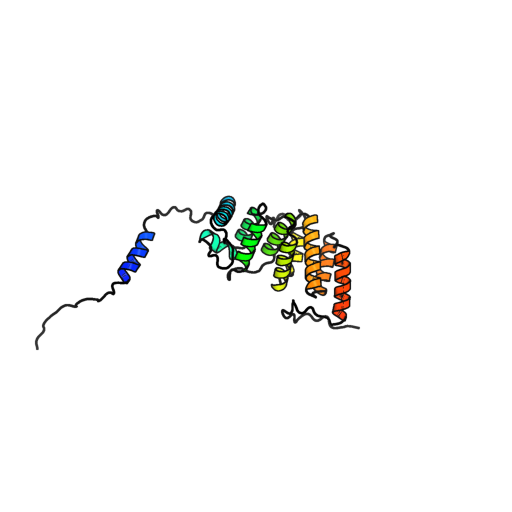A O 1
ATOM 751 N N . TRP A 1 101 ? 2.973 -4.918 -13.128 1.00 91.44 101 TRP A N 1
ATOM 752 C CA . TRP A 1 101 ? 3.556 -5.963 -13.956 1.00 91.44 101 TRP A CA 1
ATOM 753 C C . TRP A 1 101 ? 4.230 -7.024 -13.081 1.00 91.44 101 TRP A C 1
ATOM 755 O O . TRP A 1 101 ? 3.890 -8.198 -13.207 1.00 91.44 101 TRP A O 1
ATOM 765 N N . ALA A 1 102 ? 5.078 -6.604 -12.136 1.00 91.38 102 ALA A N 1
ATOM 766 C CA . ALA A 1 102 ? 5.734 -7.503 -11.193 1.00 91.38 102 ALA A CA 1
ATOM 767 C C . ALA A 1 102 ? 4.706 -8.293 -10.371 1.00 91.38 102 ALA A C 1
ATOM 769 O O . ALA A 1 102 ? 4.783 -9.510 -10.311 1.00 91.38 102 ALA A O 1
ATOM 770 N N . GLU A 1 103 ? 3.674 -7.629 -9.846 1.00 91.38 103 GLU A N 1
ATOM 771 C CA . GLU A 1 103 ? 2.603 -8.239 -9.045 1.00 91.38 103 GLU A CA 1
ATOM 772 C C . GLU A 1 103 ? 1.812 -9.329 -9.793 1.00 91.38 103 GLU A C 1
ATOM 774 O O . GLU A 1 103 ? 1.247 -10.233 -9.181 1.00 91.38 103 GLU A O 1
ATOM 779 N N . ARG A 1 104 ? 1.730 -9.246 -11.126 1.00 89.06 104 ARG A N 1
ATOM 780 C CA . ARG A 1 104 ? 1.053 -10.256 -11.958 1.00 89.06 104 ARG A CA 1
ATOM 781 C C . ARG A 1 104 ? 1.940 -11.446 -12.282 1.00 89.06 104 ARG A C 1
ATOM 783 O O . ARG A 1 104 ? 1.429 -12.446 -12.784 1.00 89.06 104 ARG A O 1
ATOM 790 N N . HIS A 1 105 ? 3.243 -11.320 -12.068 1.00 87.06 105 HIS A N 1
ATOM 791 C CA . HIS A 1 105 ? 4.175 -12.379 -12.380 1.00 87.06 105 HIS A CA 1
ATOM 792 C C . HIS A 1 105 ? 3.968 -13.545 -11.399 1.00 87.06 105 HIS A C 1
ATOM 794 O O . HIS A 1 105 ? 3.846 -13.309 -10.198 1.00 87.06 105 HIS A O 1
ATOM 800 N N . PRO A 1 106 ? 3.946 -14.807 -11.859 1.00 83.94 106 PRO A N 1
ATOM 801 C CA . PRO A 1 106 ? 3.706 -15.958 -10.983 1.00 83.94 106 PRO A CA 1
ATOM 802 C C . PRO A 1 106 ? 4.785 -16.141 -9.907 1.00 83.94 106 PRO A C 1
ATOM 804 O O . PRO A 1 106 ? 4.524 -16.750 -8.876 1.00 83.94 106 PRO A O 1
ATOM 807 N N . SER A 1 107 ? 5.988 -15.609 -10.133 1.00 86.19 107 SER A N 1
ATOM 808 C CA . SER A 1 107 ? 7.092 -15.653 -9.168 1.00 86.19 107 SER A CA 1
ATOM 809 C C . SER A 1 107 ? 7.044 -14.545 -8.112 1.00 86.19 107 SER A C 1
ATOM 811 O O . SER A 1 107 ? 7.909 -14.498 -7.240 1.00 86.19 107 SER A O 1
ATOM 813 N N . PHE A 1 108 ? 6.059 -13.647 -8.178 1.00 87.88 108 PHE A N 1
ATOM 814 C CA . PHE A 1 108 ? 5.921 -12.569 -7.212 1.00 87.88 108 PHE A CA 1
ATOM 815 C C . PHE A 1 108 ? 5.385 -13.091 -5.881 1.00 87.88 108 PHE A C 1
ATOM 817 O O . PHE A 1 108 ? 4.239 -13.530 -5.776 1.00 87.88 108 PHE A O 1
ATOM 824 N N . ALA A 1 109 ? 6.210 -12.988 -4.842 1.00 87.81 109 ALA A N 1
ATOM 825 C CA . ALA A 1 109 ? 5.802 -13.279 -3.478 1.00 87.81 109 ALA A CA 1
ATOM 826 C C . ALA A 1 109 ? 5.105 -12.045 -2.863 1.00 87.81 109 ALA A C 1
ATOM 828 O O . ALA A 1 109 ? 5.771 -11.031 -2.602 1.00 87.81 109 ALA A O 1
ATOM 829 N N . PRO A 1 110 ? 3.781 -12.090 -2.603 1.00 87.75 110 PRO A N 1
ATOM 830 C CA . PRO A 1 110 ? 3.073 -10.966 -2.008 1.00 87.75 110 PRO A CA 1
ATOM 831 C C . PRO A 1 110 ? 3.624 -10.690 -0.609 1.00 87.75 110 PRO A C 1
ATOM 833 O O . PRO A 1 110 ? 3.561 -11.524 0.290 1.00 87.75 110 PRO A O 1
ATOM 836 N N . SER A 1 111 ? 4.173 -9.495 -0.425 1.00 89.50 111 SER A N 1
ATOM 837 C CA . SER A 1 111 ? 4.729 -9.030 0.844 1.00 89.50 111 SER A CA 1
ATOM 838 C C . SER A 1 111 ? 4.337 -7.569 1.069 1.00 89.50 111 SER A C 1
ATOM 840 O O . SER A 1 111 ? 4.120 -6.849 0.099 1.00 89.50 111 SER A O 1
ATOM 842 N N . PRO A 1 112 ? 4.224 -7.091 2.318 1.00 89.00 112 PRO A N 1
ATOM 843 C CA . PRO A 1 112 ? 3.786 -5.721 2.596 1.00 89.00 112 PRO A CA 1
ATOM 844 C C . PRO A 1 112 ? 4.768 -4.662 2.069 1.00 89.00 112 PRO A C 1
ATOM 846 O O . PRO A 1 112 ? 4.339 -3.614 1.603 1.00 89.00 112 PRO A O 1
ATOM 849 N N . ALA A 1 113 ? 6.073 -4.950 2.062 1.00 88.44 113 ALA A N 1
ATOM 850 C CA . ALA A 1 113 ? 7.126 -4.010 1.671 1.00 88.44 113 ALA A CA 1
ATOM 851 C C . ALA A 1 113 ? 6.945 -3.352 0.280 1.00 88.44 113 ALA A C 1
ATOM 853 O O . ALA A 1 113 ? 6.910 -2.122 0.218 1.00 88.44 113 ALA A O 1
ATOM 854 N N . PRO A 1 114 ? 6.803 -4.095 -0.839 1.00 90.19 114 PRO A N 1
ATOM 855 C CA . PRO A 1 114 ? 6.610 -3.487 -2.158 1.00 90.19 114 PRO A CA 1
ATOM 856 C C . PRO A 1 114 ? 5.275 -2.736 -2.279 1.00 90.19 114 PRO A C 1
ATOM 858 O O . PRO A 1 114 ? 5.207 -1.738 -2.993 1.00 90.19 114 PRO A O 1
ATOM 861 N N . PHE A 1 115 ? 4.235 -3.149 -1.542 1.00 92.62 115 PHE A N 1
ATOM 862 C CA . PHE A 1 115 ? 2.975 -2.400 -1.472 1.00 92.62 115 PHE A CA 1
ATOM 863 C C . PHE A 1 115 ? 3.153 -1.078 -0.720 1.00 92.62 115 PHE A C 1
ATOM 865 O O . PHE A 1 115 ? 2.683 -0.056 -1.209 1.00 92.62 115 PHE A O 1
ATOM 872 N N . CYS A 1 116 ? 3.860 -1.066 0.415 1.00 90.44 116 CYS A N 1
ATOM 873 C CA . CYS A 1 116 ? 4.176 0.160 1.151 1.00 90.44 116 CYS A CA 1
ATOM 874 C C . CYS A 1 116 ? 5.014 1.124 0.304 1.00 90.44 116 CYS A C 1
ATOM 876 O O . CYS A 1 116 ? 4.683 2.304 0.232 1.00 90.44 116 CYS A O 1
ATOM 878 N N . ALA A 1 117 ? 6.036 0.623 -0.398 1.00 89.25 117 ALA A N 1
ATOM 879 C CA . ALA A 1 117 ? 6.854 1.438 -1.295 1.00 89.25 117 ALA A CA 1
ATOM 880 C C . ALA A 1 117 ? 6.019 2.056 -2.429 1.00 89.25 117 ALA A C 1
ATOM 882 O O . ALA A 1 117 ? 6.108 3.255 -2.685 1.00 89.25 117 ALA A O 1
ATOM 883 N N . ALA A 1 118 ? 5.154 1.266 -3.076 1.00 92.25 118 ALA A N 1
ATOM 884 C CA . ALA A 1 118 ? 4.252 1.775 -4.105 1.00 92.25 118 ALA A CA 1
ATOM 885 C C . ALA A 1 118 ? 3.249 2.796 -3.541 1.00 92.25 118 ALA A C 1
ATOM 887 O O . ALA A 1 118 ? 3.020 3.833 -4.158 1.00 92.25 118 ALA A O 1
ATOM 888 N N . LEU A 1 119 ? 2.660 2.531 -2.371 1.00 92.25 119 LEU A N 1
ATOM 889 C CA . LEU A 1 119 ? 1.725 3.441 -1.708 1.00 92.25 119 LEU A CA 1
ATOM 890 C C . LEU A 1 119 ? 2.371 4.783 -1.390 1.00 92.25 119 LEU A C 1
ATOM 892 O O . LEU A 1 119 ? 1.800 5.819 -1.720 1.00 92.25 119 LEU A O 1
ATOM 896 N N . ALA A 1 120 ? 3.555 4.758 -0.790 1.00 88.81 120 ALA A N 1
ATOM 897 C CA . ALA A 1 120 ? 4.262 5.959 -0.397 1.00 88.81 120 ALA A CA 1
ATOM 898 C C . ALA A 1 120 ? 4.701 6.783 -1.614 1.00 88.81 120 ALA A C 1
ATOM 900 O O . ALA A 1 120 ? 4.417 7.975 -1.670 1.00 88.81 120 ALA A O 1
ATOM 901 N N . LEU A 1 121 ? 5.194 6.133 -2.672 1.00 89.69 121 LEU A N 1
ATOM 902 C CA . LEU A 1 121 ? 5.507 6.798 -3.939 1.00 89.69 121 LEU A CA 1
ATOM 903 C C . LEU A 1 121 ? 4.275 7.479 -4.556 1.00 89.69 121 LEU A C 1
ATOM 905 O O . LEU A 1 121 ? 4.337 8.620 -5.014 1.00 89.69 121 LEU A O 1
ATOM 909 N N . LEU A 1 122 ? 3.133 6.791 -4.567 1.00 91.81 122 LEU A N 1
ATOM 910 C CA . LEU A 1 122 ? 1.889 7.336 -5.114 1.00 91.81 122 LEU A CA 1
ATOM 911 C C . LEU A 1 122 ? 1.313 8.462 -4.254 1.00 91.81 122 LEU A C 1
ATOM 913 O O . LEU A 1 122 ? 0.710 9.382 -4.807 1.00 91.81 122 LEU A O 1
ATOM 917 N N . ALA A 1 123 ? 1.468 8.386 -2.933 1.00 88.50 123 ALA A N 1
ATOM 918 C CA . ALA A 1 123 ? 1.021 9.421 -2.010 1.00 88.50 123 ALA A CA 1
ATOM 919 C C . ALA A 1 123 ? 1.858 10.694 -2.145 1.00 88.50 123 ALA A C 1
ATOM 921 O O . ALA A 1 123 ? 1.274 11.771 -2.271 1.00 88.50 123 ALA A O 1
ATOM 922 N N . ASP A 1 124 ? 3.185 10.567 -2.223 1.00 86.12 124 ASP A N 1
ATOM 923 C CA . ASP A 1 124 ? 4.092 11.697 -2.454 1.00 86.12 124 ASP A CA 1
ATOM 924 C C . ASP A 1 124 ? 3.815 12.365 -3.812 1.00 86.12 124 ASP A C 1
ATOM 926 O O . ASP A 1 124 ? 3.847 13.585 -3.939 1.00 86.12 124 ASP A O 1
ATOM 930 N N . ALA A 1 125 ? 3.429 11.577 -4.820 1.00 88.56 125 ALA A N 1
ATOM 931 C CA . ALA A 1 125 ? 3.010 12.071 -6.131 1.00 88.56 125 ALA A CA 1
ATOM 932 C C . ALA A 1 125 ? 1.564 12.613 -6.200 1.00 88.56 125 ALA A C 1
ATOM 934 O O . ALA A 1 125 ? 1.102 12.983 -7.283 1.00 88.56 125 ALA A O 1
ATOM 935 N N . GLY A 1 126 ? 0.798 12.589 -5.104 1.00 88.19 126 GLY A N 1
ATOM 936 C CA . GLY A 1 126 ? -0.605 13.026 -5.080 1.00 88.19 126 GLY A CA 1
ATOM 937 C C . GLY A 1 126 ? -1.582 12.129 -5.861 1.00 88.19 126 GLY A C 1
ATOM 938 O O . GLY A 1 126 ? -2.728 12.508 -6.111 1.00 88.19 126 GLY A O 1
ATOM 939 N N . LEU A 1 127 ? -1.183 10.912 -6.244 1.00 91.06 127 LEU A N 1
ATOM 940 C CA . LEU A 1 127 ? -1.994 9.970 -7.023 1.00 91.06 127 LEU A CA 1
ATOM 941 C C . LEU A 1 127 ? -2.934 9.139 -6.128 1.00 91.06 127 LEU A C 1
ATOM 943 O O . LEU A 1 127 ? -2.911 7.906 -6.143 1.00 91.06 127 LEU A O 1
ATOM 947 N N . ALA A 1 128 ? -3.822 9.809 -5.388 1.00 88.19 128 ALA A N 1
ATOM 948 C CA . ALA A 1 128 ? -4.687 9.190 -4.373 1.00 88.19 128 ALA A CA 1
ATOM 949 C C . ALA A 1 128 ? -5.548 8.022 -4.899 1.00 88.19 128 ALA A C 1
ATOM 951 O O . ALA A 1 128 ? -5.693 7.000 -4.229 1.00 88.19 128 ALA A O 1
ATOM 952 N N . ARG A 1 129 ? -6.089 8.124 -6.124 1.00 90.62 129 ARG A N 1
ATOM 953 C CA . ARG A 1 129 ? -6.876 7.036 -6.748 1.00 90.62 129 ARG A CA 1
ATOM 954 C C . ARG A 1 129 ? -6.038 5.780 -6.999 1.00 90.62 129 ARG A C 1
ATOM 956 O O . ARG A 1 129 ? -6.526 4.665 -6.828 1.00 90.62 129 ARG A O 1
ATOM 963 N N . ALA A 1 130 ? -4.786 5.959 -7.416 1.00 92.75 130 ALA A N 1
ATOM 964 C CA . ALA A 1 130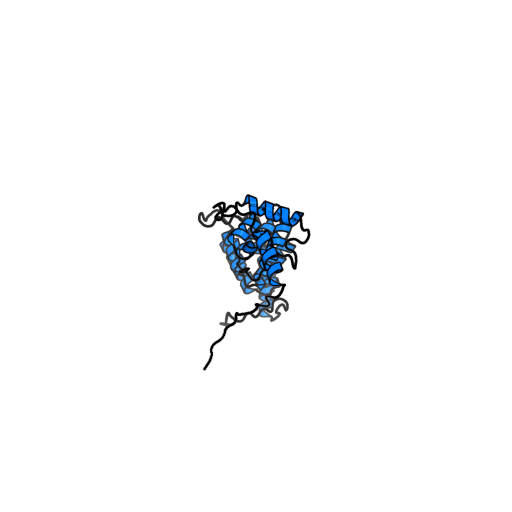 ? -3.874 4.847 -7.635 1.00 92.75 130 ALA A CA 1
ATOM 965 C C . ALA A 1 130 ? -3.447 4.224 -6.303 1.00 92.75 130 ALA A C 1
ATOM 967 O O . ALA A 1 130 ? -3.484 3.002 -6.181 1.00 92.75 130 ALA A O 1
ATOM 968 N N . ALA A 1 131 ? -3.134 5.053 -5.301 1.00 92.88 131 ALA A N 1
ATOM 969 C CA . ALA A 1 131 ? -2.825 4.590 -3.952 1.00 92.88 131 ALA A CA 1
ATOM 970 C C . ALA A 1 131 ? -3.989 3.773 -3.362 1.00 92.88 131 ALA A C 1
ATOM 972 O O . ALA A 1 131 ? -3.774 2.660 -2.894 1.00 92.88 131 ALA A O 1
ATOM 973 N N . PHE A 1 132 ? -5.236 4.250 -3.488 1.00 92.25 132 PHE A N 1
ATOM 974 C CA . PHE A 1 132 ? -6.426 3.500 -3.064 1.00 92.25 132 PHE A CA 1
ATOM 975 C C . PHE A 1 132 ? -6.502 2.122 -3.734 1.00 92.25 132 PHE A C 1
ATOM 977 O O . PHE A 1 132 ? -6.712 1.117 -3.063 1.00 92.25 132 PHE A O 1
ATOM 984 N N . SER A 1 133 ? -6.284 2.058 -5.053 1.00 93.12 133 SER A N 1
ATOM 985 C CA . SER A 1 133 ? -6.299 0.793 -5.796 1.00 93.12 133 SER A CA 1
ATOM 986 C C . SER A 1 133 ? -5.224 -0.190 -5.318 1.00 93.12 133 SER A C 1
ATOM 988 O O . SER A 1 133 ? -5.486 -1.393 -5.308 1.00 93.12 133 SER A O 1
ATOM 990 N N . VAL A 1 134 ? -4.032 0.292 -4.948 1.00 94.38 134 VAL A N 1
ATOM 991 C CA . VAL A 1 134 ? -2.948 -0.546 -4.407 1.00 94.38 134 VAL A CA 1
ATOM 992 C C . VAL A 1 134 ? -3.278 -1.007 -2.984 1.00 94.38 134 VAL A C 1
ATOM 994 O O . VAL A 1 134 ? -3.127 -2.189 -2.682 1.00 94.38 134 VAL A O 1
ATOM 997 N N . ALA A 1 135 ? -3.801 -0.118 -2.137 1.00 92.94 135 ALA A N 1
ATOM 998 C CA . ALA A 1 135 ? -4.221 -0.440 -0.773 1.00 92.94 135 ALA A CA 1
ATOM 999 C C . ALA A 1 135 ? -5.337 -1.496 -0.756 1.00 92.94 135 ALA A C 1
ATOM 1001 O O . ALA A 1 135 ? -5.248 -2.500 -0.052 1.00 92.94 135 ALA A O 1
ATOM 1002 N N . GLU A 1 136 ? -6.366 -1.319 -1.585 1.00 91.62 136 GLU A N 1
ATOM 1003 C CA . GLU A 1 136 ? -7.450 -2.290 -1.728 1.00 91.62 136 GLU A CA 1
ATOM 1004 C C . GLU A 1 136 ? -6.920 -3.653 -2.189 1.00 91.62 136 GLU A C 1
ATOM 1006 O O . GLU A 1 136 ? -7.331 -4.695 -1.675 1.00 91.62 136 GLU A O 1
ATOM 1011 N N . ARG A 1 137 ? -5.965 -3.658 -3.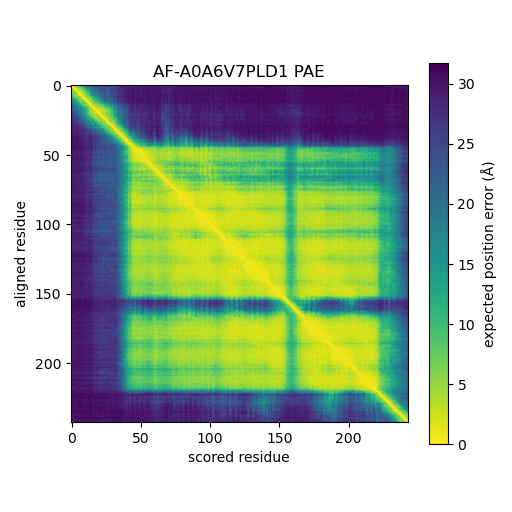125 1.00 92.06 137 ARG A N 1
ATOM 1012 C CA . ARG A 1 137 ? -5.334 -4.890 -3.594 1.00 92.06 137 ARG A CA 1
ATOM 1013 C C . ARG A 1 137 ? -4.540 -5.591 -2.491 1.00 92.06 137 ARG A C 1
ATOM 1015 O O . ARG A 1 137 ? -4.701 -6.800 -2.351 1.00 92.06 137 ARG A O 1
ATOM 1022 N N . ALA A 1 138 ? -3.766 -4.857 -1.691 1.00 91.62 138 ALA A N 1
ATOM 1023 C CA . ALA A 1 138 ? -3.037 -5.409 -0.547 1.00 91.62 138 ALA A CA 1
ATOM 1024 C C . ALA A 1 138 ? -3.982 -6.138 0.423 1.00 91.62 138 ALA A C 1
ATOM 1026 O O . ALA A 1 138 ? -3.716 -7.266 0.835 1.00 91.62 138 ALA A O 1
ATOM 1027 N N . LEU A 1 139 ? -5.138 -5.536 0.717 1.00 89.62 139 LEU A N 1
ATOM 1028 C CA . LEU A 1 139 ? -6.141 -6.136 1.597 1.00 89.62 139 LEU A CA 1
ATOM 1029 C C . LEU A 1 139 ? -6.794 -7.384 1.004 1.00 89.62 139 LEU A C 1
ATOM 1031 O O . LEU A 1 139 ? -7.019 -8.349 1.730 1.00 89.62 139 LEU A O 1
ATOM 1035 N N . ARG A 1 140 ? -7.064 -7.408 -0.308 1.00 88.69 140 ARG A N 1
ATOM 1036 C CA . ARG A 1 140 ? -7.571 -8.618 -0.982 1.00 88.69 140 ARG A CA 1
ATOM 1037 C C . ARG A 1 140 ? -6.565 -9.771 -0.954 1.00 88.69 140 ARG A C 1
ATOM 1039 O O . ARG A 1 140 ? -6.981 -10.921 -1.007 1.00 88.69 140 ARG A O 1
ATOM 1046 N N . LEU A 1 141 ? -5.271 -9.463 -0.876 1.00 88.38 141 LEU A N 1
ATOM 1047 C CA . LEU A 1 141 ? -4.192 -10.440 -0.710 1.00 88.38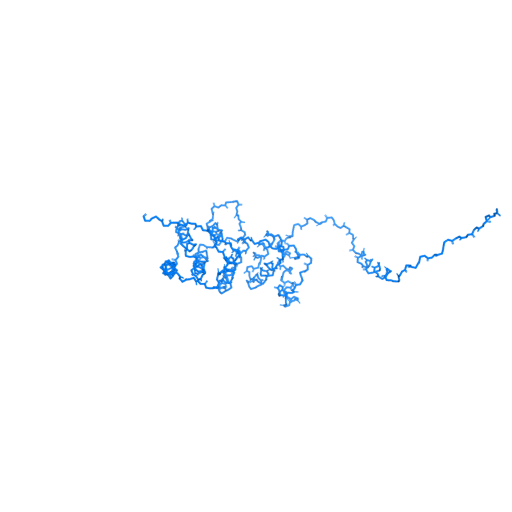 141 LEU A CA 1
ATOM 1048 C C . LEU A 1 141 ? -3.929 -10.799 0.766 1.00 88.38 141 LEU A C 1
ATOM 1050 O O . LEU A 1 141 ? -3.016 -11.566 1.045 1.00 88.38 141 LEU A O 1
ATOM 1054 N N . GLY A 1 142 ? -4.703 -10.255 1.715 1.00 87.44 142 GLY A N 1
ATOM 1055 C CA . GLY A 1 142 ? -4.546 -10.526 3.148 1.00 87.44 142 GLY A CA 1
ATOM 1056 C C . GLY A 1 142 ? -3.353 -9.822 3.805 1.00 87.44 142 GLY A C 1
ATOM 1057 O O . GLY A 1 142 ? -2.990 -10.154 4.933 1.00 87.44 142 GLY A O 1
ATOM 1058 N N . LEU A 1 143 ? -2.744 -8.834 3.139 1.00 88.75 143 LEU A N 1
ATOM 1059 C CA . LEU A 1 143 ? -1.576 -8.098 3.633 1.00 88.75 143 LEU A CA 1
ATOM 1060 C C . LEU A 1 143 ? -1.981 -7.019 4.654 1.00 88.75 143 LEU A C 1
ATOM 1062 O O . LEU A 1 143 ? -1.828 -5.822 4.429 1.00 88.75 143 LEU A O 1
ATOM 1066 N N . HIS A 1 144 ? -2.522 -7.435 5.799 1.00 88.00 144 HIS A N 1
ATOM 1067 C CA . HIS A 1 144 ? -2.963 -6.516 6.858 1.00 88.00 144 HIS A CA 1
ATOM 1068 C C . HIS A 1 144 ? -1.805 -5.888 7.646 1.00 88.00 144 HIS A C 1
ATOM 1070 O O . HIS A 1 144 ? -1.976 -4.819 8.232 1.00 88.00 144 HIS A O 1
ATOM 1076 N N . SER A 1 145 ? -0.622 -6.510 7.608 1.00 87.56 145 SER A N 1
ATOM 1077 C CA . SER A 1 145 ? 0.611 -5.989 8.210 1.00 87.56 145 SER A CA 1
ATOM 1078 C C . SER A 1 145 ? 1.129 -4.719 7.530 1.00 87.56 145 SER A C 1
ATOM 1080 O O . SER A 1 145 ? 2.039 -4.089 8.049 1.00 87.56 145 SER A O 1
ATOM 1082 N N . VAL A 1 146 ? 0.538 -4.285 6.409 1.00 87.50 146 VAL A N 1
ATOM 1083 C CA . VAL A 1 146 ? 0.863 -3.004 5.756 1.00 87.50 146 VAL A CA 1
ATOM 1084 C C . VAL A 1 146 ? 0.730 -1.820 6.721 1.00 87.50 146 VAL A C 1
ATOM 1086 O O . VAL A 1 146 ? 1.523 -0.891 6.636 1.00 87.50 146 VAL A O 1
ATOM 1089 N N . VAL A 1 147 ? -0.211 -1.861 7.674 1.00 88.94 147 VAL A N 1
ATOM 1090 C CA . VAL A 1 147 ? -0.334 -0.823 8.717 1.00 88.94 147 VAL A CA 1
ATOM 1091 C C . VAL A 1 147 ? 0.908 -0.798 9.608 1.00 88.94 147 VAL A C 1
ATOM 1093 O O . VAL A 1 147 ? 1.491 0.261 9.804 1.00 88.94 147 VAL A O 1
ATOM 1096 N N . ASP A 1 148 ? 1.336 -1.965 10.094 1.00 88.81 148 ASP A N 1
ATOM 1097 C CA . ASP A 1 148 ? 2.519 -2.103 10.951 1.00 88.81 148 ASP A CA 1
ATOM 1098 C C . ASP A 1 148 ? 3.784 -1.664 10.210 1.00 88.81 148 ASP A C 1
ATOM 1100 O O . ASP A 1 148 ? 4.589 -0.907 10.739 1.00 88.81 148 ASP A O 1
ATOM 1104 N N . PHE A 1 149 ? 3.918 -2.066 8.944 1.00 86.25 149 PHE A N 1
ATOM 1105 C CA . PHE A 1 149 ? 5.028 -1.643 8.096 1.00 86.25 149 PHE A CA 1
ATOM 1106 C C . PHE A 1 149 ? 5.038 -0.132 7.863 1.00 86.25 149 PHE A C 1
ATOM 1108 O O . PHE A 1 149 ? 6.105 0.459 7.908 1.00 86.25 149 PHE A O 1
ATOM 1115 N N . LEU A 1 150 ? 3.891 0.511 7.622 1.00 86.50 150 LEU A N 1
ATOM 1116 C CA . LEU A 1 150 ? 3.849 1.967 7.461 1.00 86.50 150 LEU A CA 1
ATOM 1117 C C . LEU A 1 150 ? 4.215 2.697 8.753 1.00 86.50 150 LEU A C 1
ATOM 1119 O O . LEU A 1 150 ? 4.927 3.688 8.680 1.00 86.50 150 LEU A O 1
ATOM 1123 N N . LEU A 1 151 ? 3.774 2.204 9.912 1.00 85.75 151 LEU A N 1
ATOM 1124 C CA . LEU A 1 151 ? 4.138 2.780 11.210 1.00 85.75 151 LEU A CA 1
ATOM 1125 C C . LEU A 1 151 ? 5.629 2.612 11.518 1.00 85.75 151 LEU A C 1
ATOM 1127 O O . LEU A 1 151 ? 6.232 3.527 12.059 1.00 85.75 151 LEU A O 1
ATOM 1131 N N . LEU A 1 152 ? 6.246 1.497 11.113 1.00 82.38 152 LEU A N 1
ATOM 1132 C CA . LEU A 1 152 ? 7.701 1.311 11.202 1.00 82.38 152 LEU A CA 1
ATOM 1133 C C . LEU A 1 152 ? 8.489 2.272 10.299 1.00 82.38 152 LEU A C 1
ATOM 1135 O O . LEU A 1 152 ? 9.651 2.546 10.576 1.00 82.38 152 LEU A O 1
ATOM 1139 N N . LEU A 1 153 ? 7.881 2.767 9.216 1.00 73.31 153 LEU A N 1
ATOM 1140 C CA . LEU A 1 153 ? 8.495 3.768 8.336 1.00 73.31 153 LEU A CA 1
ATOM 1141 C C . LEU A 1 153 ? 8.346 5.204 8.872 1.00 73.31 153 LEU A C 1
ATOM 1143 O O . LEU A 1 153 ? 8.947 6.114 8.301 1.00 73.31 153 LEU A O 1
ATOM 1147 N N . VAL A 1 154 ? 7.561 5.402 9.938 1.00 70.25 154 VAL A N 1
ATOM 1148 C CA . VAL A 1 154 ? 7.400 6.674 10.655 1.00 70.25 154 VAL A CA 1
ATOM 1149 C C . VAL A 1 154 ? 8.427 6.728 11.784 1.00 70.25 154 VAL A C 1
ATOM 1151 O O . VAL A 1 154 ? 8.380 5.926 12.713 1.00 70.25 154 VAL A O 1
ATOM 1154 N N . GLY A 1 155 ? 9.347 7.690 11.714 1.00 57.12 155 GLY A N 1
ATOM 1155 C CA . GLY A 1 155 ? 10.341 7.953 12.757 1.00 57.12 155 GLY A CA 1
ATOM 1156 C C . GLY A 1 155 ? 11.784 7.600 12.372 1.00 57.12 155 GLY A C 1
ATOM 1157 O O . GLY A 1 155 ? 12.108 6.487 11.969 1.00 57.12 155 GLY A O 1
ATOM 1158 N N . SER A 1 156 ? 12.691 8.559 12.570 1.00 49.66 156 SER A N 1
ATOM 1159 C CA . SER A 1 156 ? 14.143 8.460 12.324 1.00 49.66 156 SER A CA 1
ATOM 1160 C C . SER A 1 156 ? 14.916 7.577 13.332 1.00 49.66 156 SER A C 1
ATOM 1162 O O . SER A 1 156 ? 16.074 7.858 13.626 1.00 49.66 156 SER A O 1
ATOM 1164 N N . GLY A 1 157 ? 14.309 6.529 13.899 1.00 42.69 157 GLY A N 1
ATOM 1165 C CA . GLY A 1 157 ? 14.780 5.893 15.143 1.00 42.69 157 GLY A CA 1
ATOM 1166 C C . GLY A 1 157 ? 15.300 4.452 15.075 1.00 42.69 157 GLY A C 1
ATOM 1167 O O . GLY A 1 157 ? 15.466 3.842 16.125 1.00 42.69 157 GLY A O 1
ATOM 1168 N N . GLY A 1 158 ? 15.544 3.873 13.896 1.00 39.66 158 GLY A N 1
ATOM 1169 C CA . GLY A 1 158 ? 16.016 2.486 13.772 1.00 39.66 158 GLY A CA 1
ATOM 1170 C C . GLY A 1 158 ? 17.157 2.361 12.772 1.00 39.66 158 GLY A C 1
ATOM 1171 O O . GLY A 1 158 ? 16.922 2.207 11.576 1.00 39.66 158 GLY A O 1
ATOM 1172 N N . ALA A 1 159 ? 18.397 2.417 13.260 1.00 40.88 159 ALA A N 1
ATOM 1173 C CA . ALA A 1 159 ? 19.618 2.410 12.450 1.00 40.88 159 ALA A CA 1
ATOM 1174 C C . ALA A 1 159 ? 19.853 1.119 11.632 1.00 40.88 159 ALA A C 1
ATOM 1176 O O . ALA A 1 159 ? 20.776 1.079 10.826 1.00 40.88 159 ALA A O 1
ATOM 1177 N N . GLU A 1 160 ? 19.016 0.089 11.779 1.00 40.59 160 GLU A N 1
ATOM 1178 C CA . GLU A 1 160 ? 19.218 -1.215 11.131 1.00 40.59 160 GLU A CA 1
ATOM 1179 C C . GLU A 1 160 ? 18.298 -1.497 9.935 1.00 40.59 160 GLU A C 1
ATOM 1181 O O . GLU A 1 160 ? 18.552 -2.419 9.163 1.00 40.59 160 GLU A O 1
ATOM 1186 N N . PHE A 1 161 ? 17.252 -0.693 9.720 1.00 42.53 161 PHE A N 1
ATOM 1187 C CA . PHE A 1 161 ? 16.301 -0.914 8.628 1.00 42.53 161 PHE A CA 1
ATOM 1188 C C . PHE A 1 161 ? 16.014 0.394 7.891 1.00 42.53 161 PHE A C 1
ATOM 1190 O O . PHE A 1 161 ? 14.875 0.846 7.785 1.00 42.53 161 PHE A O 1
ATOM 1197 N N . ARG A 1 162 ? 17.071 1.020 7.348 1.00 46.94 162 ARG A N 1
ATOM 1198 C CA . ARG A 1 162 ? 16.933 2.062 6.318 1.00 46.94 162 ARG A CA 1
ATOM 1199 C C . ARG A 1 162 ? 16.316 1.428 5.077 1.00 46.94 162 ARG A C 1
ATOM 1201 O O . ARG A 1 162 ? 17.004 1.098 4.114 1.00 46.94 162 ARG A O 1
ATOM 1208 N N . PHE A 1 163 ? 14.999 1.261 5.088 1.00 53.16 163 PHE A N 1
ATOM 1209 C CA . PHE A 1 163 ? 14.267 1.179 3.844 1.00 53.16 163 PHE A CA 1
ATOM 1210 C C . PHE A 1 163 ? 14.608 2.447 3.070 1.00 53.16 163 PHE A C 1
ATOM 1212 O O . PHE A 1 163 ? 14.536 3.554 3.599 1.00 53.16 163 PHE A O 1
ATOM 1219 N N . GLU A 1 164 ? 14.966 2.288 1.800 1.00 58.09 164 GLU A N 1
ATOM 1220 C CA . GLU A 1 164 ? 15.234 3.406 0.892 1.00 58.09 164 GLU A CA 1
ATOM 1221 C C . GLU A 1 164 ? 14.037 4.375 0.821 1.00 58.09 164 GLU A C 1
ATOM 1223 O O . GLU A 1 164 ? 14.169 5.489 0.324 1.00 58.09 164 GLU A O 1
ATOM 1228 N N . PHE A 1 165 ? 12.877 3.950 1.339 1.00 62.38 165 PHE A N 1
ATOM 1229 C CA . PHE A 1 165 ? 11.598 4.630 1.464 1.00 62.38 165 PHE A CA 1
ATOM 1230 C C . PHE A 1 165 ? 11.305 5.126 2.891 1.00 62.38 165 PHE A C 1
ATOM 1232 O O . PHE A 1 165 ? 10.419 4.609 3.562 1.00 62.38 165 PHE A O 1
ATOM 1239 N N . ALA A 1 166 ? 12.024 6.155 3.343 1.00 68.06 166 ALA A N 1
ATOM 1240 C CA . ALA A 1 166 ? 11.572 6.951 4.484 1.00 68.06 166 ALA A CA 1
ATOM 1241 C C . ALA A 1 166 ? 10.295 7.713 4.095 1.00 68.06 166 ALA A C 1
ATOM 1243 O O . ALA A 1 166 ? 10.217 8.275 3.000 1.00 68.06 166 ALA A O 1
ATOM 1244 N N . VAL A 1 167 ? 9.292 7.709 4.972 1.00 74.31 167 VAL A N 1
ATOM 1245 C CA . VAL A 1 167 ? 8.006 8.372 4.738 1.00 74.31 167 VAL A CA 1
ATOM 1246 C C . VAL A 1 167 ? 7.874 9.496 5.753 1.00 74.31 167 VAL A C 1
ATOM 1248 O O . VAL A 1 167 ? 8.122 9.291 6.935 1.00 74.31 167 VAL A O 1
ATOM 1251 N N . SER A 1 168 ? 7.494 10.692 5.299 1.00 81.38 168 SER A N 1
ATOM 1252 C CA . SER A 1 168 ? 7.201 11.781 6.234 1.00 81.38 168 SER A CA 1
ATOM 1253 C C . SER A 1 168 ? 5.998 11.418 7.106 1.00 81.38 168 SER A C 1
ATOM 1255 O O . SER A 1 168 ? 5.054 10.792 6.617 1.00 81.38 168 SER A O 1
ATOM 1257 N N . ASP A 1 169 ? 5.978 11.868 8.358 1.00 81.81 169 ASP A N 1
ATOM 1258 C CA . ASP A 1 169 ? 4.849 11.643 9.272 1.00 81.81 169 ASP A CA 1
ATOM 1259 C C . ASP A 1 169 ? 3.518 12.086 8.637 1.00 81.81 169 ASP A C 1
ATOM 1261 O O . ASP A 1 169 ? 2.499 11.401 8.739 1.00 81.81 169 ASP A O 1
ATOM 1265 N N . ALA A 1 170 ? 3.545 13.182 7.870 1.00 84.25 170 ALA A N 1
ATOM 1266 C CA . ALA A 1 170 ? 2.397 13.682 7.121 1.00 84.25 170 ALA A CA 1
ATOM 1267 C C . ALA A 1 170 ? 1.945 12.734 5.992 1.00 84.25 170 ALA A C 1
ATOM 1269 O O . ALA A 1 170 ? 0.742 12.537 5.793 1.00 84.25 170 ALA A O 1
ATOM 1270 N N . THR A 1 171 ? 2.875 12.146 5.231 1.00 84.94 171 THR A N 1
ATOM 1271 C CA . THR A 1 171 ? 2.550 11.152 4.193 1.00 84.94 171 THR A CA 1
ATOM 1272 C C . THR A 1 171 ? 2.024 9.867 4.834 1.00 84.94 171 THR A C 1
ATOM 1274 O O . THR A 1 171 ? 1.029 9.308 4.366 1.00 84.94 171 THR A O 1
ATOM 1277 N N . ALA A 1 172 ? 2.635 9.416 5.929 1.00 85.44 172 ALA A N 1
ATOM 1278 C CA . ALA A 1 172 ? 2.212 8.214 6.629 1.00 85.44 172 ALA A CA 1
ATOM 1279 C C . ALA A 1 172 ? 0.813 8.363 7.231 1.00 85.44 172 ALA A C 1
ATOM 1281 O O . ALA A 1 172 ? -0.022 7.485 7.023 1.00 85.44 172 ALA A O 1
ATOM 1282 N N . ALA A 1 173 ? 0.510 9.494 7.876 1.00 86.88 173 ALA A N 1
ATOM 1283 C CA . ALA A 1 173 ? -0.830 9.792 8.379 1.00 86.88 173 ALA A CA 1
ATOM 1284 C C . ALA A 1 173 ? -1.885 9.705 7.261 1.00 86.88 173 ALA A C 1
ATOM 1286 O O . ALA A 1 173 ? -2.879 8.995 7.406 1.00 86.88 173 ALA A O 1
ATOM 1287 N N . LYS A 1 174 ? -1.624 10.314 6.093 1.00 89.56 174 LYS A N 1
ATOM 1288 C CA . LYS A 1 174 ? -2.519 10.237 4.919 1.00 89.56 174 LYS A CA 1
ATOM 1289 C C . LYS A 1 174 ? -2.715 8.807 4.412 1.00 89.56 174 LYS A C 1
ATOM 1291 O O . LYS A 1 174 ? -3.816 8.441 3.999 1.00 89.56 174 LYS A O 1
ATOM 1296 N N . LEU A 1 175 ? -1.657 7.997 4.404 1.00 91.31 175 LEU A N 1
ATOM 1297 C CA . LEU A 1 175 ? -1.727 6.594 3.988 1.00 91.31 175 LEU A CA 1
ATOM 1298 C C . LEU A 1 175 ? -2.483 5.725 4.993 1.00 91.31 175 LEU A C 1
ATOM 1300 O O . LEU A 1 175 ? -3.237 4.838 4.595 1.00 91.31 175 LEU A O 1
ATOM 1304 N N . LEU A 1 176 ? -2.309 5.981 6.284 1.00 92.12 176 LEU A N 1
ATOM 1305 C CA . LEU A 1 176 ? -3.024 5.287 7.346 1.00 92.12 176 LEU A CA 1
ATOM 1306 C C . LEU A 1 176 ? -4.514 5.656 7.319 1.00 92.12 176 LEU A C 1
ATOM 1308 O O . LEU A 1 176 ? -5.362 4.765 7.350 1.00 92.12 176 LEU A O 1
ATOM 1312 N N . ASP A 1 177 ? -4.844 6.930 7.098 1.00 92.56 177 ASP A N 1
ATOM 1313 C CA . ASP A 1 177 ? -6.211 7.388 6.833 1.00 92.56 177 ASP A CA 1
ATOM 1314 C C . ASP A 1 177 ? -6.825 6.728 5.590 1.00 92.56 177 ASP A C 1
ATOM 1316 O O . ASP A 1 177 ? -7.990 6.310 5.591 1.00 92.56 177 ASP A O 1
ATOM 1320 N N . LEU A 1 178 ? -6.044 6.592 4.517 1.00 92.81 178 LEU A N 1
ATOM 1321 C CA . LEU A 1 178 ? -6.458 5.858 3.327 1.00 92.81 178 LEU A CA 1
ATOM 1322 C C . LEU A 1 178 ? -6.769 4.394 3.669 1.00 92.81 178 LEU A C 1
ATOM 1324 O O . LEU A 1 178 ? -7.803 3.878 3.246 1.00 92.81 178 LEU A O 1
ATOM 1328 N N . LEU A 1 179 ? -5.920 3.725 4.451 1.00 93.00 179 LEU A N 1
ATOM 1329 C CA . LEU A 1 179 ? -6.139 2.337 4.860 1.00 93.00 179 LEU A CA 1
ATOM 1330 C C . LEU A 1 179 ? -7.380 2.182 5.739 1.00 93.00 179 LEU A C 1
ATOM 1332 O O . LEU A 1 179 ? -8.155 1.256 5.504 1.00 93.00 179 LEU A O 1
ATOM 1336 N N . LEU A 1 180 ? -7.632 3.093 6.682 1.00 93.19 180 LEU A N 1
ATOM 1337 C CA . LEU A 1 180 ? -8.870 3.110 7.472 1.00 93.19 180 LEU A CA 1
ATOM 1338 C C . LEU A 1 180 ? -10.107 3.228 6.580 1.00 93.19 180 LEU A C 1
ATOM 1340 O O . LEU A 1 180 ? -11.101 2.510 6.758 1.00 93.19 180 LEU A O 1
ATOM 1344 N N . TRP A 1 181 ? -10.043 4.093 5.569 1.00 91.75 181 TRP A N 1
ATOM 1345 C CA . TRP A 1 181 ? -11.121 4.212 4.600 1.00 91.75 181 TRP A CA 1
ATOM 1346 C C . TRP A 1 181 ? -11.336 2.911 3.814 1.00 91.75 181 TRP A C 1
ATOM 1348 O O . TRP A 1 181 ? -12.475 2.463 3.662 1.00 91.75 181 TRP A O 1
ATOM 1358 N N . VAL 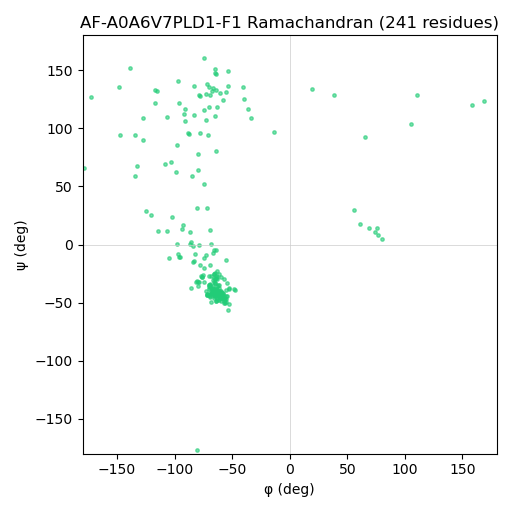A 1 182 ? -10.266 2.264 3.352 1.00 90.75 182 VAL A N 1
ATOM 1359 C CA . VAL A 1 182 ? -10.374 0.992 2.626 1.00 90.75 182 VAL A CA 1
ATOM 1360 C C . VAL A 1 182 ? -10.915 -0.111 3.553 1.00 90.75 182 VAL A C 1
ATOM 1362 O O . VAL A 1 182 ? -11.839 -0.821 3.163 1.00 90.75 182 VAL A O 1
ATOM 1365 N N . TYR A 1 183 ? -10.442 -0.220 4.800 1.00 90.44 183 TYR A N 1
ATOM 1366 C CA . TYR A 1 183 ? -10.951 -1.194 5.775 1.00 90.44 183 TYR A CA 1
ATOM 1367 C C . TYR A 1 183 ? -12.455 -1.048 6.015 1.00 90.44 183 TYR A C 1
ATOM 1369 O O . TYR A 1 183 ? -13.190 -2.038 5.969 1.00 90.44 183 TYR A O 1
ATOM 1377 N N . THR A 1 184 ? -12.928 0.183 6.219 1.00 89.06 184 THR A N 1
ATOM 1378 C CA . THR A 1 184 ? -14.359 0.456 6.429 1.00 89.06 184 THR A CA 1
ATOM 1379 C C . THR A 1 184 ? -15.188 0.155 5.177 1.00 89.06 184 THR A C 1
ATOM 1381 O O . THR A 1 184 ? -16.274 -0.414 5.287 1.00 89.06 184 THR A O 1
ATOM 1384 N N . LYS A 1 185 ? -14.672 0.436 3.971 1.00 87.38 185 LYS A N 1
ATOM 1385 C CA . LYS A 1 185 ? -15.325 0.063 2.700 1.00 87.38 185 LYS A CA 1
ATOM 1386 C C . LYS A 1 185 ? -15.404 -1.447 2.473 1.00 87.38 185 LYS A C 1
ATOM 1388 O O . LYS A 1 185 ? -16.379 -1.918 1.885 1.00 87.38 185 LYS A O 1
ATOM 1393 N N . CYS A 1 186 ? -14.422 -2.189 2.966 1.00 82.25 186 CYS A N 1
ATOM 1394 C CA . CYS A 1 186 ? -14.363 -3.644 2.878 1.00 82.25 186 CYS A CA 1
ATOM 1395 C C . CYS A 1 186 ? -15.103 -4.363 4.025 1.00 82.25 186 CYS A C 1
ATOM 1397 O O . CYS A 1 186 ? -14.949 -5.572 4.172 1.00 82.25 186 CYS A O 1
ATOM 1399 N N . SER A 1 187 ? -15.890 -3.649 4.844 1.00 84.00 187 SER A N 1
ATOM 1400 C CA . SER A 1 187 ? -16.576 -4.192 6.033 1.00 84.00 187 SER A CA 1
ATOM 1401 C C . SER A 1 187 ? -15.641 -4.877 7.044 1.00 84.00 187 SER A C 1
ATOM 1403 O O . SER A 1 187 ? -16.058 -5.777 7.766 1.00 84.00 187 SER A O 1
ATOM 1405 N N . MET A 1 188 ? -14.381 -4.445 7.132 1.00 85.56 188 MET A N 1
ATOM 1406 C CA . MET A 1 188 ? -13.393 -4.968 8.082 1.00 85.56 188 MET A CA 1
ATOM 1407 C C . MET A 1 188 ? -13.280 -4.051 9.308 1.00 85.56 188 MET A C 1
ATOM 1409 O O . MET A 1 188 ? -12.231 -3.457 9.559 1.00 85.56 188 MET A O 1
ATOM 1413 N N . ALA A 1 189 ? -14.379 -3.901 10.055 1.00 87.75 189 ALA A N 1
ATOM 1414 C CA . ALA A 1 189 ? -14.473 -2.949 11.166 1.00 87.75 189 ALA A CA 1
ATOM 1415 C C . ALA A 1 189 ? -13.426 -3.208 12.267 1.00 87.75 189 ALA A C 1
ATOM 1417 O O . ALA A 1 189 ? -12.762 -2.274 12.704 1.00 87.75 189 ALA A O 1
ATOM 1418 N N . GLU A 1 190 ? -13.195 -4.471 12.638 1.00 88.62 190 GLU A N 1
ATOM 1419 C CA . GLU A 1 190 ? -12.185 -4.851 13.641 1.00 88.62 190 GLU A CA 1
ATOM 1420 C C . GLU A 1 190 ? -10.767 -4.424 13.236 1.00 88.62 190 GLU A C 1
ATOM 1422 O O . GLU A 1 190 ? -10.005 -3.899 14.047 1.00 88.62 190 GLU A O 1
ATOM 1427 N N . ARG A 1 191 ? -10.412 -4.589 11.954 1.00 90.19 191 ARG A N 1
ATOM 1428 C CA . ARG A 1 191 ? -9.106 -4.163 11.428 1.00 90.19 191 ARG A CA 1
ATOM 1429 C C . ARG A 1 191 ? -8.985 -2.644 11.382 1.00 90.19 191 ARG A C 1
ATOM 1431 O O . ARG A 1 191 ? -7.913 -2.130 11.680 1.00 90.19 191 ARG A O 1
ATOM 1438 N N . ALA A 1 192 ? -10.070 -1.940 11.057 1.00 91.50 192 ALA A N 1
ATOM 1439 C CA . ALA A 1 192 ? -10.099 -0.482 11.104 1.00 91.50 192 ALA A CA 1
ATOM 1440 C C . ALA A 1 192 ? -9.869 0.035 12.535 1.00 91.50 192 ALA A C 1
ATOM 1442 O O . ALA A 1 192 ? -9.066 0.939 12.736 1.00 91.50 192 ALA A O 1
ATOM 1443 N N . VAL A 1 193 ? -10.507 -0.582 13.534 1.00 91.50 193 VAL A N 1
ATOM 1444 C CA . VAL A 1 193 ? -10.303 -0.248 14.952 1.00 91.50 193 VAL A CA 1
ATOM 1445 C C . VAL A 1 193 ? -8.883 -0.576 15.411 1.00 91.50 193 VAL A C 1
ATOM 1447 O O . VAL A 1 193 ? -8.236 0.249 16.048 1.00 91.50 193 VAL A O 1
ATOM 1450 N N . SER A 1 194 ? -8.354 -1.748 15.049 1.00 92.62 194 SER A N 1
ATOM 1451 C CA . SER A 1 194 ? -6.969 -2.110 15.371 1.00 92.62 194 SER A CA 1
ATOM 1452 C C . SER A 1 194 ? -5.970 -1.112 14.775 1.00 92.62 194 SER A C 1
ATOM 1454 O O . SER A 1 194 ? -5.060 -0.672 15.472 1.00 92.62 194 SER A O 1
ATOM 1456 N N . ALA A 1 195 ? -6.158 -0.706 13.516 1.00 92.12 195 ALA A N 1
ATOM 1457 C CA . ALA A 1 195 ? -5.321 0.303 12.878 1.00 92.12 195 ALA A CA 1
ATOM 1458 C C . ALA A 1 195 ? -5.443 1.674 13.563 1.00 92.12 195 ALA A C 1
ATOM 1460 O O . ALA A 1 195 ? -4.421 2.307 13.802 1.00 92.12 195 ALA A O 1
ATOM 1461 N N . PHE A 1 196 ? -6.654 2.093 13.949 1.00 92.81 196 PHE A N 1
ATOM 1462 C CA . PHE A 1 196 ? -6.883 3.323 14.715 1.00 92.81 196 PHE A CA 1
ATOM 1463 C C . PHE A 1 196 ? -6.069 3.345 16.017 1.00 92.81 196 PHE A C 1
ATOM 1465 O O . PHE A 1 196 ? -5.347 4.305 16.276 1.00 92.81 196 PHE A O 1
ATOM 1472 N N . TYR A 1 197 ? -6.130 2.272 16.813 1.00 92.12 197 TYR A N 1
ATOM 1473 C CA . TYR A 1 197 ? -5.377 2.204 18.068 1.00 92.12 197 TYR A CA 1
ATOM 1474 C C . TYR A 1 197 ? -3.865 2.192 17.845 1.00 92.12 197 TYR A C 1
ATOM 1476 O O . TYR A 1 197 ? -3.137 2.845 18.587 1.00 92.12 197 TYR A O 1
ATOM 1484 N N . LYS A 1 198 ? -3.388 1.500 16.803 1.00 90.75 198 LYS A N 1
ATOM 1485 C CA . LYS A 1 198 ? -1.966 1.512 16.439 1.00 90.75 198 LYS A CA 1
ATOM 1486 C C . LYS A 1 198 ? -1.501 2.910 16.028 1.00 90.75 198 LYS A C 1
ATOM 1488 O O . LYS A 1 198 ? -0.455 3.346 16.480 1.00 90.75 198 LYS A O 1
ATOM 1493 N N . MET A 1 199 ? -2.286 3.645 15.240 1.00 89.81 199 MET A N 1
ATOM 1494 C CA . MET A 1 199 ? -1.971 5.041 14.907 1.00 89.81 199 MET A CA 1
ATOM 1495 C C . MET A 1 199 ? -1.832 5.896 16.168 1.00 89.81 199 MET A C 1
ATOM 1497 O O . MET A 1 199 ? -0.809 6.554 16.343 1.00 89.81 199 MET A O 1
ATOM 1501 N N . ALA A 1 200 ? -2.821 5.819 17.065 1.00 89.12 200 ALA A N 1
ATOM 1502 C CA . ALA A 1 200 ? -2.829 6.587 18.306 1.00 89.12 200 ALA A CA 1
ATOM 1503 C C . ALA A 1 200 ? -1.618 6.268 19.198 1.00 89.12 200 ALA A C 1
ATOM 1505 O O . ALA A 1 200 ? -1.009 7.180 19.752 1.00 89.12 200 ALA A O 1
ATOM 1506 N N . ALA A 1 201 ? -1.221 4.993 19.285 1.00 89.06 201 ALA A N 1
ATOM 1507 C CA . ALA A 1 201 ? -0.038 4.567 20.035 1.00 89.06 201 ALA A CA 1
ATOM 1508 C C . ALA A 1 201 ? 1.278 5.145 19.478 1.00 89.06 201 ALA A C 1
ATOM 1510 O O . ALA A 1 201 ? 2.223 5.348 20.232 1.00 89.06 201 ALA A O 1
ATOM 1511 N N . HIS A 1 202 ? 1.328 5.445 18.178 1.00 85.31 202 HIS A N 1
ATOM 1512 C CA . HIS A 1 202 ? 2.463 6.088 17.511 1.00 85.31 202 HIS A CA 1
ATOM 1513 C C . HIS A 1 202 ? 2.333 7.624 17.438 1.00 85.31 202 HIS A C 1
ATOM 1515 O O . HIS A 1 202 ? 3.059 8.268 16.686 1.00 85.31 202 HIS A O 1
ATOM 1521 N N . GLY A 1 203 ? 1.402 8.228 18.187 1.00 86.38 203 GLY A N 1
ATOM 1522 C CA . GLY A 1 203 ? 1.198 9.681 18.207 1.00 86.38 203 GLY A CA 1
ATOM 1523 C C . GLY A 1 203 ? 0.516 10.246 16.955 1.00 86.38 203 GLY A C 1
ATOM 1524 O O . GLY A 1 203 ? 0.447 11.461 16.786 1.00 86.38 203 GLY A O 1
ATOM 1525 N N . LEU A 1 204 ? -0.015 9.386 16.082 1.00 87.56 204 LEU A N 1
ATOM 1526 C CA . LEU A 1 204 ? -0.758 9.783 14.890 1.00 87.56 204 LEU A CA 1
ATOM 1527 C C . LEU A 1 204 ? -2.261 9.742 15.172 1.00 87.56 204 LEU A C 1
ATOM 1529 O O . LEU A 1 204 ? -2.767 8.816 15.803 1.00 87.56 204 LEU A O 1
ATOM 1533 N N . SER A 1 205 ? -3.000 10.719 14.650 1.00 87.75 205 SER A N 1
ATOM 1534 C CA . SER A 1 205 ? -4.462 10.745 14.747 1.00 87.75 205 SER A CA 1
ATOM 1535 C C . SER A 1 205 ? -5.092 10.670 13.355 1.00 87.75 205 SER A C 1
ATOM 1537 O O . SER A 1 205 ? -4.634 11.365 12.446 1.00 87.75 205 SER A O 1
ATOM 1539 N N . PRO A 1 206 ? -6.107 9.812 13.154 1.00 89.06 206 PRO A N 1
ATOM 1540 C CA . PRO A 1 206 ? -6.841 9.784 11.901 1.00 89.06 206 PRO A CA 1
ATOM 1541 C C . PRO A 1 206 ? -7.790 10.970 11.776 1.00 89.06 206 PRO A C 1
ATOM 1543 O O . PRO A 1 206 ? -8.197 11.581 12.769 1.00 89.06 206 PRO A O 1
ATOM 1546 N N . ASP A 1 207 ? -8.194 11.268 10.543 1.00 89.19 207 ASP A N 1
ATOM 1547 C CA . ASP A 1 207 ? -9.119 12.362 10.289 1.00 89.19 207 ASP A CA 1
ATOM 1548 C C . ASP A 1 207 ? -10.511 12.110 10.913 1.00 89.19 207 ASP A C 1
ATOM 1550 O O . ASP A 1 207 ? -11.005 10.984 11.054 1.00 89.19 207 ASP A O 1
ATOM 1554 N N . VAL A 1 208 ? -11.202 13.198 11.277 1.00 90.56 208 VAL A N 1
ATOM 1555 C CA . VAL A 1 208 ? -12.544 13.136 11.894 1.00 90.56 208 VAL A CA 1
ATOM 1556 C C . VAL A 1 208 ? -13.536 12.376 11.000 1.00 90.56 208 VAL A C 1
ATOM 1558 O O . VAL A 1 208 ? -14.471 11.724 11.476 1.00 90.56 208 VAL A O 1
ATOM 1561 N N . ARG A 1 209 ? -13.338 12.423 9.676 1.00 91.25 209 ARG A N 1
ATOM 1562 C CA . ARG A 1 209 ? -14.175 11.708 8.705 1.00 91.25 209 ARG A CA 1
ATOM 1563 C C . ARG A 1 209 ? -13.997 10.194 8.827 1.00 91.25 209 ARG A C 1
ATOM 1565 O O . ARG A 1 209 ? -14.995 9.477 8.763 1.00 91.25 209 ARG A O 1
ATOM 1572 N N . ASN A 1 210 ? -12.782 9.704 9.020 1.00 89.81 210 ASN A N 1
ATOM 1573 C CA . ASN A 1 210 ? -12.445 8.304 9.216 1.00 89.81 210 ASN A CA 1
ATOM 1574 C C . ASN A 1 210 ? -12.879 7.823 10.590 1.00 89.81 210 ASN A C 1
ATOM 1576 O O . ASN A 1 210 ? -13.479 6.753 10.655 1.00 89.81 210 ASN A O 1
ATOM 1580 N N . CYS A 1 211 ? -12.729 8.630 11.642 1.00 90.44 211 CYS A N 1
ATOM 1581 C CA . CYS A 1 211 ? -13.328 8.336 12.948 1.00 90.44 211 CYS A CA 1
ATOM 1582 C C . CYS A 1 211 ? -14.835 8.068 12.807 1.00 90.44 211 CYS A C 1
ATOM 1584 O O . CYS A 1 211 ? -15.332 7.003 13.175 1.00 90.44 211 CYS A O 1
ATOM 1586 N N . ASN A 1 212 ? -15.559 8.976 12.143 1.00 93.06 212 ASN A N 1
ATOM 1587 C CA . ASN A 1 212 ? -16.990 8.814 11.882 1.00 93.06 212 ASN A CA 1
ATOM 1588 C C . ASN A 1 212 ? -17.316 7.590 11.006 1.00 93.06 212 ASN A C 1
ATOM 1590 O O . ASN A 1 212 ? -18.348 6.944 11.201 1.00 93.06 212 ASN A O 1
ATOM 1594 N N . ARG A 1 213 ? -16.461 7.240 10.036 1.00 90.81 213 ARG A N 1
ATOM 1595 C CA . ARG A 1 213 ? -16.626 6.022 9.220 1.00 90.81 213 ARG A CA 1
ATOM 1596 C C . ARG A 1 213 ? -16.445 4.752 10.044 1.00 90.81 213 ARG A C 1
ATOM 1598 O O . ARG A 1 213 ? -17.223 3.824 9.851 1.00 90.81 213 ARG A O 1
ATOM 1605 N N . ILE A 1 214 ? -15.460 4.710 10.940 1.00 89.44 214 ILE A N 1
ATOM 1606 C CA . ILE A 1 214 ? -15.218 3.569 11.832 1.00 89.44 214 ILE A CA 1
ATOM 1607 C C . ILE A 1 214 ? -16.420 3.375 12.754 1.00 89.44 214 ILE A C 1
ATOM 1609 O O . ILE A 1 214 ? -16.954 2.272 12.817 1.00 89.44 214 ILE A O 1
ATOM 1613 N N . LEU A 1 215 ? -16.914 4.449 13.380 1.00 89.12 215 LEU A N 1
ATOM 1614 C CA . LEU A 1 215 ? -18.104 4.397 14.236 1.00 89.12 215 LEU A CA 1
ATOM 1615 C C . LEU A 1 215 ? -19.331 3.854 13.487 1.00 89.12 215 LEU A C 1
ATOM 1617 O O . LEU A 1 215 ? -20.033 2.975 13.988 1.00 89.12 215 LEU A O 1
ATOM 1621 N N . ARG A 1 216 ? -19.564 4.314 12.250 1.00 88.56 216 ARG A N 1
ATOM 1622 C CA . ARG A 1 216 ? -20.638 3.781 11.392 1.00 88.56 216 ARG A CA 1
ATOM 1623 C C . ARG A 1 216 ? -20.420 2.308 11.050 1.00 88.56 216 ARG A C 1
ATOM 1625 O O . ARG A 1 216 ? -21.360 1.529 11.142 1.00 88.56 216 ARG A O 1
ATOM 1632 N N . ALA A 1 217 ? -19.196 1.920 10.694 1.00 85.69 217 ALA A N 1
ATOM 1633 C CA . ALA A 1 217 ? -18.867 0.537 10.364 1.00 85.69 217 ALA A CA 1
ATOM 1634 C C . ALA A 1 217 ? -19.068 -0.410 11.560 1.00 85.69 217 ALA A C 1
ATOM 1636 O O . ALA A 1 217 ? -19.566 -1.514 11.368 1.00 85.69 217 ALA A O 1
ATOM 1637 N N . LEU A 1 218 ? -18.737 0.022 12.781 1.00 83.94 218 LEU A N 1
ATOM 1638 C CA . LEU A 1 218 ? -18.972 -0.744 14.009 1.00 83.94 218 LEU A CA 1
ATOM 1639 C C . LEU A 1 218 ? -20.461 -0.916 14.304 1.00 83.94 218 LEU A C 1
ATOM 1641 O O . LEU A 1 218 ? -20.916 -2.031 14.556 1.00 83.94 218 LEU A O 1
ATOM 1645 N N . ARG A 1 219 ? -21.235 0.169 14.198 1.00 83.56 219 ARG A N 1
ATOM 1646 C CA . ARG A 1 219 ? -22.695 0.123 14.334 1.00 83.56 219 ARG A CA 1
ATOM 1647 C C . ARG A 1 219 ? -23.317 -0.849 13.327 1.00 83.56 219 ARG A C 1
ATOM 1649 O O . ARG A 1 219 ? -24.167 -1.658 13.686 1.00 83.56 219 ARG A O 1
ATOM 1656 N N . ASP A 1 220 ? -22.885 -0.784 12.069 1.00 78.81 220 ASP A N 1
ATOM 1657 C CA . ASP A 1 220 ? -23.459 -1.584 10.986 1.00 78.81 220 ASP A CA 1
ATOM 1658 C C . ASP A 1 220 ? -23.000 -3.060 11.037 1.00 78.81 220 ASP A C 1
ATOM 1660 O O . ASP A 1 220 ? -23.754 -3.949 10.632 1.00 78.81 220 ASP A O 1
ATOM 1664 N N . ALA A 1 221 ? -21.811 -3.344 11.587 1.00 69.81 221 ALA A N 1
ATOM 1665 C CA . ALA A 1 221 ? -21.319 -4.704 11.832 1.00 69.81 221 ALA A CA 1
ATOM 1666 C C . ALA A 1 221 ? -22.173 -5.457 12.868 1.00 69.81 221 ALA A C 1
ATOM 1668 O O . ALA A 1 221 ? -22.403 -6.656 12.710 1.00 69.81 221 ALA A O 1
ATOM 1669 N N . GLY A 1 222 ? -22.722 -4.750 13.863 1.00 59.59 222 GLY A N 1
ATOM 1670 C CA . GLY A 1 222 ? -23.725 -5.296 14.786 1.00 59.59 222 GLY A CA 1
ATOM 1671 C C . GLY A 1 222 ? -25.090 -5.576 14.137 1.00 59.59 222 GLY A C 1
ATOM 1672 O O . GLY A 1 222 ? -25.873 -6.351 14.678 1.00 59.59 222 GLY A O 1
ATOM 1673 N N . GLY A 1 223 ? -25.364 -4.991 12.962 1.00 52.38 223 GLY A N 1
ATOM 1674 C CA . GLY A 1 223 ? -26.645 -5.064 12.243 1.00 52.38 223 GLY A CA 1
ATOM 1675 C C . GLY A 1 223 ? -26.663 -5.956 10.993 1.00 52.38 223 GLY A C 1
ATOM 1676 O O . GLY A 1 223 ? -27.607 -5.884 10.210 1.00 52.38 223 GLY A O 1
ATOM 1677 N N . GLY A 1 224 ? -25.632 -6.776 10.755 1.00 51.91 224 GLY A N 1
ATOM 1678 C CA . GLY A 1 224 ? -25.669 -7.854 9.752 1.00 51.91 224 GLY A CA 1
ATOM 1679 C C . GLY A 1 224 ? -25.529 -7.455 8.272 1.00 51.91 224 GLY A C 1
ATOM 1680 O O . GLY A 1 224 ? -25.647 -8.319 7.401 1.00 51.91 224 GLY A O 1
ATOM 1681 N N . ARG A 1 225 ? -25.224 -6.193 7.938 1.00 49.88 225 ARG A N 1
ATOM 1682 C CA . ARG A 1 225 ? -24.993 -5.767 6.541 1.00 49.88 225 ARG A CA 1
ATOM 1683 C C . ARG A 1 225 ? -23.526 -5.969 6.136 1.00 49.88 225 ARG A C 1
ATOM 1685 O O . ARG A 1 225 ? -22.677 -5.118 6.382 1.00 49.88 225 ARG A O 1
ATOM 1692 N N . ARG A 1 226 ? -23.216 -7.103 5.494 1.00 54.56 226 ARG A N 1
ATOM 1693 C CA . ARG A 1 226 ? -21.896 -7.375 4.885 1.00 54.56 226 ARG A CA 1
ATOM 1694 C C . ARG A 1 226 ? -21.787 -6.750 3.487 1.00 54.56 226 ARG A C 1
ATOM 1696 O O . ARG A 1 226 ? -22.700 -6.876 2.678 1.00 54.56 226 ARG A O 1
ATOM 1703 N N . CYS A 1 227 ? -20.651 -6.122 3.176 1.00 45.69 227 CYS A N 1
ATOM 1704 C CA . CYS A 1 227 ? -20.330 -5.652 1.826 1.00 45.69 227 CYS A CA 1
ATOM 1705 C C . CYS A 1 227 ? -20.050 -6.841 0.886 1.00 45.69 227 CYS A C 1
ATOM 1707 O O . CYS A 1 227 ? -19.093 -7.590 1.084 1.00 45.69 227 CYS A O 1
ATOM 1709 N N . GLY A 1 228 ? -20.852 -6.992 -0.174 1.00 49.59 228 GLY A N 1
ATOM 1710 C CA . GLY A 1 228 ? -20.748 -8.091 -1.149 1.00 49.59 228 GLY A CA 1
ATOM 1711 C C . GLY A 1 228 ? -19.504 -8.074 -2.052 1.00 49.59 228 GLY A C 1
ATOM 1712 O O . GLY A 1 228 ? -19.358 -8.952 -2.892 1.00 49.59 228 GLY A O 1
ATOM 1713 N N . ARG A 1 229 ? -18.600 -7.094 -1.907 1.00 47.78 229 ARG A N 1
ATOM 1714 C CA . ARG A 1 229 ? -17.396 -6.951 -2.752 1.00 47.78 229 ARG A CA 1
ATOM 1715 C C . ARG A 1 229 ? -16.117 -7.543 -2.147 1.00 47.78 229 ARG A C 1
ATOM 1717 O O . ARG A 1 229 ? -15.112 -7.632 -2.846 1.00 47.78 229 ARG A O 1
ATOM 1724 N N . CYS A 1 230 ? -16.153 -7.972 -0.884 1.00 46.84 230 CYS A N 1
ATOM 1725 C CA . CYS A 1 230 ? -14.987 -8.496 -0.158 1.00 46.84 230 CYS A CA 1
ATOM 1726 C C . CYS A 1 230 ? -15.216 -9.899 0.418 1.00 46.84 230 CYS A C 1
ATOM 1728 O O . CYS A 1 230 ? -14.602 -10.269 1.415 1.00 46.84 230 CYS A O 1
ATOM 1730 N N . THR A 1 231 ? -16.073 -10.708 -0.209 1.00 42.34 231 THR A N 1
ATOM 1731 C CA . THR A 1 231 ? -16.337 -12.101 0.183 1.00 42.34 231 THR A CA 1
ATOM 1732 C C . THR A 1 231 ? -15.183 -13.042 -0.196 1.00 42.34 231 THR A C 1
ATOM 1734 O O . THR A 1 231 ? -15.390 -14.078 -0.819 1.00 42.34 231 THR A O 1
ATOM 1737 N N . ALA A 1 232 ? -13.951 -12.706 0.188 1.00 40.03 232 ALA A N 1
ATOM 1738 C CA . ALA A 1 232 ? -12.892 -13.687 0.369 1.00 40.03 232 ALA A CA 1
ATOM 1739 C C . ALA A 1 232 ? -12.989 -14.169 1.824 1.00 40.03 232 ALA A C 1
ATOM 1741 O O . ALA A 1 232 ? -12.579 -13.491 2.760 1.00 40.03 232 ALA A O 1
ATOM 1742 N N . ARG A 1 233 ? -13.681 -15.299 1.981 1.00 38.47 233 ARG A N 1
ATOM 1743 C CA . ARG A 1 233 ? -13.886 -16.126 3.180 1.00 38.47 233 ARG A CA 1
ATOM 1744 C C . ARG A 1 233 ? -12.942 -15.819 4.361 1.00 38.47 233 ARG A C 1
ATOM 1746 O O . ARG A 1 233 ? -11.875 -16.409 4.463 1.00 38.47 233 ARG A O 1
ATOM 1753 N N . TRP A 1 234 ? -13.402 -15.007 5.312 1.00 41.97 234 TRP A N 1
ATOM 1754 C CA . TRP A 1 234 ? -12.865 -15.005 6.675 1.00 41.97 234 TRP A CA 1
ATOM 1755 C C . TRP A 1 234 ? -13.693 -15.965 7.539 1.00 41.97 234 TRP A C 1
ATOM 1757 O O . TRP A 1 234 ? -14.878 -15.744 7.790 1.00 41.97 234 TRP A O 1
ATOM 1767 N N . ARG A 1 235 ? -13.058 -17.063 7.957 1.00 40.62 235 ARG A N 1
ATOM 1768 C CA . ARG A 1 235 ? -13.458 -17.917 9.081 1.00 40.62 235 ARG A CA 1
ATOM 1769 C C . ARG A 1 235 ? -12.313 -17.810 10.097 1.00 40.62 235 ARG A C 1
ATOM 1771 O O . ARG A 1 235 ? -11.183 -18.107 9.734 1.00 40.62 235 ARG A O 1
ATOM 1778 N N . GLY A 1 236 ? -12.609 -17.378 11.323 1.00 36.09 236 GLY A N 1
ATOM 1779 C CA . GLY A 1 236 ? -11.635 -17.178 12.409 1.00 36.09 236 GLY A CA 1
ATOM 1780 C C . GLY A 1 236 ? -11.359 -15.689 12.626 1.00 36.09 236 GLY A C 1
ATOM 1781 O O . GLY A 1 236 ? -10.698 -15.049 11.827 1.00 36.09 236 GLY A O 1
ATOM 1782 N N . SER A 1 237 ? -11.889 -15.049 13.659 1.00 31.97 237 SER A N 1
ATOM 1783 C CA . SER A 1 237 ? -11.568 -15.363 15.049 1.00 31.97 237 SER A CA 1
ATOM 1784 C C . SER A 1 237 ? -12.784 -15.094 15.926 1.00 31.97 237 SER A C 1
ATOM 1786 O O . SER A 1 237 ? -13.474 -14.092 15.763 1.00 31.97 237 SER A O 1
ATOM 1788 N N . ALA A 1 238 ? -13.068 -16.027 16.825 1.00 38.38 238 ALA A N 1
ATOM 1789 C CA . ALA A 1 238 ? -14.158 -15.932 17.772 1.00 38.38 238 ALA A CA 1
ATOM 1790 C C . ALA A 1 238 ? -13.914 -14.775 18.751 1.00 38.38 238 ALA A C 1
ATOM 1792 O O . ALA A 1 238 ? -13.065 -14.872 19.630 1.00 38.38 238 ALA A O 1
ATOM 1793 N N . TRP A 1 239 ? -14.708 -13.715 18.644 1.00 32.50 239 TRP A N 1
ATOM 1794 C CA . TRP A 1 239 ? -15.159 -12.988 19.824 1.00 32.50 239 TRP A CA 1
ATOM 1795 C C . TRP A 1 239 ? -16.557 -13.502 20.143 1.00 32.50 239 TRP A C 1
ATOM 1797 O O . TRP A 1 239 ? -17.575 -13.005 19.662 1.00 32.50 239 TRP A O 1
ATOM 1807 N N . SER A 1 240 ? -16.581 -14.607 20.893 1.00 35.59 240 SER A N 1
ATOM 1808 C CA . SER A 1 240 ? -17.797 -15.052 21.556 1.00 35.59 240 SER A CA 1
ATOM 1809 C C . SER A 1 240 ? -18.231 -13.955 22.511 1.00 35.59 240 SER A C 1
ATOM 1811 O O . SER A 1 240 ? -17.444 -13.483 23.330 1.00 35.59 240 SER A O 1
ATOM 1813 N N . ARG A 1 241 ? -19.509 -13.605 22.405 1.00 37.53 241 ARG A N 1
ATOM 1814 C CA . ARG A 1 241 ? -20.275 -12.893 23.420 1.00 37.53 241 ARG A CA 1
ATOM 1815 C C . ARG A 1 241 ? -19.898 -13.423 24.808 1.00 37.53 241 ARG A C 1
ATOM 1817 O O . ARG A 1 241 ? -19.991 -14.626 25.047 1.00 37.53 241 ARG A O 1
ATOM 1824 N N . ARG A 1 242 ? -19.490 -12.524 25.695 1.00 31.66 242 ARG A N 1
ATOM 1825 C CA . ARG A 1 242 ? -19.691 -12.654 27.138 1.00 31.66 242 ARG A CA 1
ATOM 1826 C C . ARG A 1 242 ? -20.353 -11.360 27.590 1.00 31.66 242 ARG A C 1
ATOM 1828 O O . ARG A 1 242 ? -19.693 -10.345 27.778 1.00 31.66 242 ARG A O 1
ATOM 1835 N N . SER A 1 243 ? -21.680 -11.404 27.545 1.00 32.81 243 SER A N 1
ATOM 1836 C CA . SER A 1 243 ? -22.549 -10.845 28.581 1.00 32.81 243 SER A CA 1
ATOM 1837 C C . SER A 1 243 ? -22.249 -11.508 29.919 1.00 32.81 243 SER A C 1
ATOM 1839 O O . SER A 1 243 ? -21.948 -12.725 29.869 1.00 32.81 243 SER A O 1
#

Secondary structure (DSSP, 8-state):
--------------THHHHHHHHHHTTSSS----S-TT----HHHHHHHHHHHHHH-TTTTSTTPPPPHHHHTTTT-HHHHHHHHHHGGG-HHHHHHHHHHHHHSTT----HHHHHHHHHHHHHTT-HHHHHHHHHHHHHTT-TTHHHHHHHTSSS--TT---S----HHHHHHHHHHHHHHHHHTT-HHHHHHHHHHHHHTT----HHHHHHHHHHHHHHTTT---TT--S-----------

pLDDT: mean 73.09, std 21.32, range [31.66, 94.38]

Organism: NCBI:txid296719

Foldseek 3Di:
DDDDDDDDDDDPPDPVVVVVVVVVVVVVPDDDDDPPPPPPDDLVNLQCVLVVQCVVDVCPLHPPDDDDPVCPCCLQDPVNLLSSLLSCLVPLVSNLSSLNSSVPDPNHDLALRSLLSNLQSCLVVVVLVSSLVSLLVCVLVVVLCNLVVLLVLEDPPDPPDPRVDRHYPVSSLVSLLSNLVSCLLQLVLVSSVVSQVVCVVSVHHHDPVSVVSSVVSVVVNVVPDGDPPRPPDDDDDDPDDDD